Protein AF-A0A7J7LYY9-F1 (afdb_monomer)

Radius of gyration: 24.2 Å; Cα contacts (8 Å, |Δi|>4): 251; chains: 1; bounding box: 79×44×76 Å

pLDDT: mean 78.44, std 18.93, range [25.81, 96.69]

Nearest PDB structures (foldseek):
  7cb9-assembly1_A  TM=9.090E-01  e=2.084E-10  Salvia miltiorrhiza
  7x2q-assembly2_B  TM=9.097E-01  e=6.072E-10  Salvia miltiorrhiza
  6b82-assembly1_B  TM=8.347E-01  e=1.069E-08  Danio rerio
  8fda-assembly3_C  TM=7.783E-01  e=3.972E-08  Homo sapiens
  1n6b-assembly1_A  TM=8.072E-01  e=1.083E-06  Oryctolagus cuniculus

InterPro domains:
  IPR001128 Cytochrome P450 [PF00067] (5-253)
  IPR002401 Cytochrome P450, E-class, group I [PR00463] (16-35)
  IPR002401 Cytochrome P450, E-class, group I [PR00463] (40-61)
  IPR002401 Cytochrome P450, E-class, group I [PR00463] (238-255)
  IPR036396 Cytochrome P450 superfamily [G3DSA:1.10.630.10] (1-270)
  IPR036396 Cytochrome P450 superfamily [SSF48264] (4-255)

Organism: NCBI:txid39325

Foldseek 3Di:
DVQADPDNVVSVVVVCVVPHQWDWDQDPPDTDIHGNDPVVVCCCVPVVVVVVQADQDFPLCCLQQVRQLALRHNGPDPSNVVRVVLCCPPPVDPVLVVLLVVVLVVLVVVLVVVVVVCVVVVHDDDVLVSLLLSLLSSLCCQAQVDPDPPVSVVVSVLLVLSVVLSPDDAPCSNPVVCNVVCVVVCSVVSSVVSSVVLVVVLVVSLVVRVVVPDDDPSRDHNLNSQVVPVVSVQDSSSSSSHSSCSNNVRRVVSSVVVVVVVVVVVVDPPVVVVVVCVVPVPDDDPPDPDDDDDDDDDDD

Secondary structure (DSSP, 8-state):
-TT--S-HHHHHHHHHHHH-SEEEEEETTEEEEEE--HHHHHIIIIISTTTS-PPP--HHHHHHTTTT-STTTS-SSHHHHHHHHHIIIIISSHHHHHHTHHHHHHHHHHHHHHHHHHHHHT----HHHHHHHHHHHHHHHHHH----TTHHHHHHHHHHHHHHHHHS--HHHH-GGGTHHHHHSSHHHHHHHHHHHHHHHHHHHHHHHHTT----GGG--HHHHHHT-GGGT--HHHHHHHHHHHHHHHHHHHHHHHHHHHHHHHHS-THHHHHHHHHHSS------------------

Solvent-accessible surface area (backbone atoms only — not comparable to full-atom values): 17526 Å² total; per-residue (Å²): 109,94,75,53,57,97,51,52,68,59,35,52,50,56,48,28,75,73,74,34,48,66,40,84,44,67,51,82,84,37,82,42,79,46,75,69,41,72,69,60,50,46,43,45,66,68,76,38,34,86,81,63,56,73,51,80,79,44,71,52,47,37,61,69,18,60,69,34,48,22,78,83,51,26,58,80,44,73,65,39,54,51,52,45,48,47,47,45,65,65,55,69,21,71,70,44,52,57,63,46,44,63,56,54,52,54,53,46,50,55,51,52,49,52,53,52,52,29,61,75,68,72,47,90,78,65,63,57,60,52,47,35,52,49,34,40,50,47,45,41,38,54,39,66,64,46,89,53,95,71,56,51,62,58,49,53,50,50,42,52,50,47,55,50,53,61,69,47,92,53,45,39,65,45,37,67,93,43,33,67,51,30,57,75,75,39,51,55,56,52,54,52,52,55,40,52,55,50,50,53,49,49,53,51,54,52,56,60,48,68,77,62,78,81,74,59,82,85,72,59,29,50,54,55,55,59,70,68,40,66,93,71,70,71,47,75,58,36,52,52,10,44,51,47,50,50,48,45,60,53,23,56,52,55,31,50,50,50,50,53,48,52,54,50,50,75,73,46,67,81,66,60,67,55,52,54,56,62,70,69,69,78,83,77,88,81,81,82,79,81,82,83,87,78,86,82,88,81,90,136

Structure (mmCIF, N/CA/C/O backbone):
data_AF-A0A7J7LYY9-F1
#
_entry.id   AF-A0A7J7LYY9-F1
#
loop_
_atom_site.group_PDB
_atom_site.id
_atom_site.type_symbol
_atom_site.label_atom_id
_atom_site.label_alt_id
_atom_site.label_comp_id
_atom_site.label_asym_id
_atom_site.label_entity_id
_atom_site.label_seq_id
_atom_site.pdbx_PDB_ins_code
_atom_site.Cartn_x
_atom_site.Cartn_y
_atom_site.Cartn_z
_atom_site.occupancy
_atom_site.B_iso_or_equiv
_atom_site.auth_seq_id
_atom_site.auth_comp_id
_atom_site.auth_asym_id
_atom_site.auth_atom_id
_atom_site.pdbx_PDB_model_num
ATOM 1 N N . MET A 1 1 ? 12.651 8.065 -22.313 1.00 59.94 1 MET A N 1
ATOM 2 C CA . MET A 1 1 ? 11.536 8.539 -21.465 1.00 59.94 1 MET A CA 1
ATOM 3 C C . MET A 1 1 ? 10.752 9.725 -22.030 1.00 59.94 1 MET A C 1
ATOM 5 O O . MET A 1 1 ? 9.703 10.003 -21.483 1.00 59.94 1 MET A O 1
ATOM 9 N N . HIS A 1 2 ? 11.147 10.368 -23.139 1.00 68.56 2 HIS A N 1
ATOM 10 C CA . HIS A 1 2 ? 10.383 11.496 -23.715 1.00 68.56 2 HIS A CA 1
ATOM 11 C C . HIS A 1 2 ? 8.976 11.132 -24.246 1.00 68.56 2 HIS A C 1
ATOM 13 O O . HIS A 1 2 ? 8.240 12.015 -24.660 1.00 68.56 2 HIS A O 1
ATOM 19 N N . GLN A 1 3 ? 8.624 9.842 -24.283 1.00 70.38 3 GLN A N 1
ATOM 20 C CA . GLN A 1 3 ? 7.324 9.337 -24.745 1.00 70.38 3 GLN A CA 1
ATOM 21 C C . GLN A 1 3 ? 6.331 9.087 -23.600 1.00 70.38 3 GLN A C 1
ATOM 23 O O . GLN A 1 3 ? 5.201 8.694 -23.868 1.00 70.38 3 GLN A O 1
ATOM 28 N N . LEU A 1 4 ? 6.750 9.262 -22.342 1.00 78.75 4 LEU A N 1
ATOM 29 C CA . LEU A 1 4 ? 5.859 9.163 -21.189 1.00 78.75 4 LEU A CA 1
ATOM 30 C C . LEU A 1 4 ? 5.387 10.569 -20.831 1.00 78.75 4 LEU A C 1
ATOM 32 O O . LEU A 1 4 ? 6.208 11.433 -20.523 1.00 78.75 4 LEU A O 1
ATOM 36 N N . GLY A 1 5 ? 4.080 10.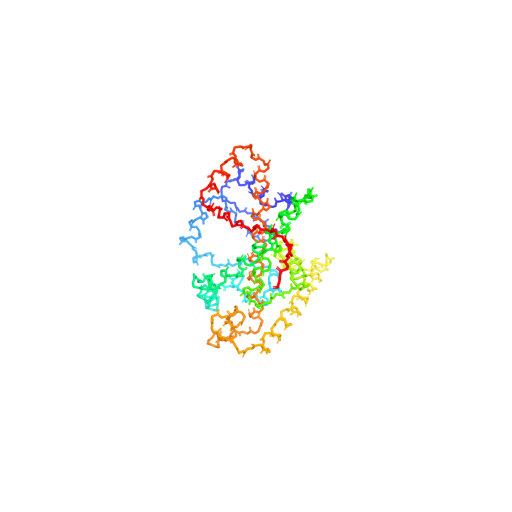790 -20.928 1.00 77.56 5 GLY A N 1
ATOM 37 C CA . GLY A 1 5 ? 3.427 11.994 -20.429 1.00 77.56 5 GLY A CA 1
ATOM 38 C C . GLY A 1 5 ? 3.214 11.946 -18.916 1.00 77.56 5 GLY A C 1
ATOM 39 O O . GLY A 1 5 ? 3.697 11.045 -18.232 1.00 77.56 5 GLY A O 1
ATOM 40 N N . GLU A 1 6 ? 2.440 12.907 -18.415 1.00 79.06 6 GLU A N 1
ATOM 41 C CA . GLU A 1 6 ? 2.071 13.036 -16.996 1.00 79.06 6 GLU A CA 1
ATOM 42 C C . GLU A 1 6 ? 1.471 11.742 -16.423 1.00 79.06 6 GLU A C 1
ATOM 44 O O . GLU A 1 6 ? 1.843 11.298 -15.339 1.00 79.06 6 GLU A O 1
ATOM 49 N N . PHE A 1 7 ? 0.622 11.072 -17.207 1.00 81.69 7 PHE A N 1
ATOM 50 C CA . PHE A 1 7 ? 0.046 9.776 -16.866 1.00 81.69 7 PHE A CA 1
ATOM 51 C C . PHE A 1 7 ? 0.701 8.662 -17.686 1.00 81.69 7 PHE A C 1
ATOM 53 O O . PHE A 1 7 ? 0.403 8.451 -18.870 1.00 81.69 7 PHE A O 1
ATOM 60 N N . SER A 1 8 ? 1.598 7.919 -17.037 1.00 83.31 8 SER A N 1
ATOM 61 C CA . SER A 1 8 ? 2.354 6.827 -17.663 1.00 83.31 8 SER A CA 1
ATOM 62 C C . SER A 1 8 ? 1.441 5.737 -18.232 1.00 83.31 8 SER A C 1
ATOM 64 O O . SER A 1 8 ? 1.664 5.276 -19.350 1.00 83.31 8 SER A O 1
ATOM 66 N N . HIS A 1 9 ? 0.366 5.382 -17.521 1.00 86.31 9 HIS A N 1
ATOM 67 C CA . HIS A 1 9 ? -0.598 4.368 -17.954 1.00 86.31 9 HIS A CA 1
ATOM 68 C C . HIS A 1 9 ? -1.300 4.733 -19.275 1.00 86.31 9 HIS A C 1
ATOM 70 O O . HIS A 1 9 ? -1.438 3.869 -20.140 1.00 86.31 9 HIS A O 1
ATOM 76 N N . ASN A 1 10 ? -1.658 6.006 -19.484 1.00 89.50 10 ASN A N 1
ATOM 77 C CA . ASN A 1 10 ? -2.247 6.479 -20.744 1.00 89.50 10 ASN A CA 1
ATOM 78 C C . ASN A 1 10 ? -1.233 6.424 -21.889 1.00 89.50 10 ASN A C 1
ATOM 80 O O . ASN A 1 10 ? -1.535 5.934 -22.974 1.00 89.50 10 ASN A O 1
ATOM 84 N N . SER A 1 11 ? 0.005 6.837 -21.612 1.00 90.75 11 SER A N 1
ATOM 85 C CA . SER A 1 11 ? 1.092 6.773 -22.595 1.00 90.75 11 SER A CA 1
ATOM 86 C C . SER A 1 11 ? 1.350 5.329 -23.043 1.00 90.75 11 SER A C 1
ATOM 88 O O . SER A 1 11 ? 1.498 5.051 -24.232 1.00 90.75 11 SER A O 1
ATOM 90 N N . PHE A 1 12 ? 1.356 4.379 -22.103 1.00 91.12 12 PHE A N 1
ATOM 91 C CA . PHE A 1 12 ? 1.509 2.957 -22.408 1.00 91.12 12 PHE A CA 1
ATOM 92 C C . PHE A 1 12 ? 0.320 2.373 -23.174 1.00 91.12 12 PHE A C 1
ATOM 94 O O . PHE A 1 12 ? 0.527 1.542 -24.059 1.00 91.12 12 PHE A O 1
ATOM 101 N N . LEU A 1 13 ? -0.903 2.825 -22.886 1.00 91.31 13 LEU A N 1
ATOM 102 C CA . LEU A 1 13 ? -2.095 2.435 -23.637 1.00 91.31 13 LEU A CA 1
ATOM 103 C C . LEU A 1 13 ? -2.039 2.919 -25.092 1.00 91.31 13 LEU A C 1
ATOM 105 O O . LEU A 1 13 ? -2.354 2.166 -26.011 1.00 91.31 13 LEU A O 1
ATOM 109 N N . ASP A 1 14 ? -1.607 4.154 -25.331 1.00 91.88 14 ASP A N 1
ATOM 110 C CA . ASP A 1 14 ? -1.486 4.680 -26.693 1.00 91.88 14 ASP A CA 1
ATOM 111 C C . ASP A 1 14 ? -0.370 3.982 -27.477 1.00 91.88 14 ASP A C 1
ATOM 113 O O . ASP A 1 14 ? -0.532 3.658 -28.659 1.00 91.88 14 ASP A O 1
ATOM 117 N N . LEU A 1 15 ? 0.738 3.653 -26.808 1.00 91.56 15 LEU A N 1
ATOM 118 C CA . LEU A 1 15 ? 1.778 2.811 -27.390 1.00 91.56 15 LEU A CA 1
ATOM 119 C C . LEU A 1 15 ? 1.238 1.416 -27.733 1.00 91.56 15 LEU A C 1
ATOM 121 O O . LEU A 1 15 ? 1.540 0.910 -28.814 1.00 91.56 15 LEU A O 1
ATOM 125 N N . SER A 1 16 ? 0.430 0.792 -26.869 1.00 93.12 16 SER A N 1
ATOM 126 C CA . SER A 1 16 ? -0.083 -0.564 -27.118 1.00 93.12 16 SER A CA 1
ATOM 127 C C . SER A 1 16 ? -1.129 -0.603 -28.225 1.00 93.12 16 SER A C 1
ATOM 129 O O . SER A 1 16 ? -1.137 -1.527 -29.040 1.00 93.12 16 SER A O 1
ATOM 131 N N . ARG A 1 17 ? -1.933 0.456 -28.360 1.00 92.88 17 ARG A N 1
ATOM 132 C CA . ARG A 1 17 ? -2.814 0.652 -29.521 1.00 92.88 17 ARG A CA 1
ATOM 133 C C . ARG A 1 17 ? -2.038 0.735 -30.835 1.00 92.88 17 ARG A C 1
ATOM 135 O O . ARG A 1 17 ? -2.527 0.252 -31.852 1.00 92.88 17 ARG A O 1
ATOM 142 N N . LYS A 1 18 ? -0.839 1.326 -30.823 1.00 93.50 18 LYS A N 1
ATOM 143 C CA . LYS A 1 18 ? -0.016 1.513 -32.026 1.00 93.50 18 LYS A CA 1
ATOM 144 C C . LYS A 1 18 ? 0.836 0.294 -32.384 1.00 93.50 18 LYS A C 1
ATOM 146 O O . LYS A 1 18 ? 0.957 -0.034 -33.560 1.00 93.50 18 LYS A O 1
ATOM 151 N N . TYR A 1 19 ? 1.462 -0.336 -31.394 1.00 93.25 19 TYR A N 1
ATOM 152 C CA . TYR A 1 19 ? 2.507 -1.345 -31.610 1.00 93.25 19 TYR A CA 1
ATOM 153 C C . TYR A 1 19 ? 2.085 -2.768 -31.215 1.00 93.25 19 TYR A C 1
ATOM 155 O O . TYR A 1 19 ? 2.792 -3.718 -31.540 1.00 93.25 19 TYR A O 1
ATOM 163 N N . GLY A 1 20 ? 0.931 -2.932 -30.562 1.00 93.75 20 GLY A N 1
ATOM 164 C CA . GLY A 1 20 ? 0.366 -4.229 -30.202 1.00 93.75 20 GLY A CA 1
ATOM 165 C C . GLY A 1 20 ? 0.178 -4.433 -28.698 1.00 93.75 20 GLY A C 1
ATOM 166 O O . GLY A 1 20 ? 0.605 -3.646 -27.858 1.00 93.75 20 GLY A O 1
ATOM 167 N N . LYS A 1 21 ? -0.486 -5.539 -28.353 1.00 93.62 21 LYS A N 1
ATOM 168 C CA . LYS A 1 21 ? -0.917 -5.857 -26.981 1.00 93.62 21 LYS A CA 1
ATOM 169 C C . LYS A 1 21 ? 0.217 -6.292 -26.038 1.00 93.62 21 LYS A C 1
ATOM 171 O O . LYS A 1 21 ? 0.005 -6.304 -24.828 1.00 93.62 21 LYS A O 1
ATOM 176 N N . ILE A 1 22 ? 1.375 -6.666 -26.582 1.00 95.38 22 ILE A N 1
ATOM 177 C CA . ILE A 1 22 ? 2.604 -6.982 -25.842 1.00 95.38 22 ILE A CA 1
ATOM 178 C C . ILE A 1 22 ? 3.684 -6.043 -26.363 1.00 95.38 22 ILE A C 1
ATOM 180 O O . ILE A 1 22 ? 3.999 -6.078 -27.552 1.00 95.38 22 ILE A O 1
ATOM 184 N N . LEU A 1 23 ? 4.253 -5.223 -25.484 1.00 94.12 23 LEU A N 1
ATOM 185 C CA . LEU A 1 23 ? 5.286 -4.257 -25.847 1.00 94.12 23 LEU A CA 1
ATOM 186 C C . LEU A 1 23 ? 6.531 -4.438 -25.004 1.00 94.12 23 LEU A C 1
ATOM 188 O O . LEU A 1 23 ? 6.442 -4.487 -23.783 1.00 94.12 23 LEU A O 1
ATOM 192 N N . LEU A 1 24 ? 7.694 -4.435 -25.648 1.00 93.19 24 LEU A N 1
ATOM 193 C CA . LEU A 1 24 ? 8.971 -4.290 -24.962 1.00 93.19 24 LEU A CA 1
ATOM 194 C C . LEU A 1 24 ? 9.398 -2.819 -24.997 1.00 93.19 24 LEU A C 1
ATOM 196 O O . LEU A 1 24 ? 9.664 -2.265 -26.063 1.00 93.19 24 LEU A O 1
ATOM 200 N N . VAL A 1 25 ? 9.489 -2.193 -23.828 1.00 89.31 25 VAL A N 1
ATOM 201 C CA . VAL A 1 25 ? 9.914 -0.802 -23.648 1.00 89.31 25 VAL A CA 1
ATOM 202 C C . VAL A 1 25 ? 11.196 -0.773 -22.827 1.00 89.31 25 VAL A C 1
ATOM 204 O O . VAL A 1 25 ? 11.304 -1.439 -21.807 1.00 89.31 25 VAL A O 1
ATOM 207 N N . HIS A 1 26 ? 12.175 0.023 -23.248 1.00 86.94 26 HIS A N 1
ATOM 208 C CA . HIS A 1 26 ? 13.402 0.221 -22.479 1.00 86.94 26 HIS A CA 1
ATOM 209 C C . HIS A 1 26 ? 13.307 1.524 -21.683 1.00 86.94 26 HIS A C 1
ATOM 211 O O . HIS A 1 26 ? 13.328 2.624 -22.247 1.00 86.94 26 HIS A O 1
ATOM 217 N N . LEU A 1 27 ? 13.195 1.401 -20.361 1.00 80.81 27 LEU A N 1
ATOM 218 C CA . LEU A 1 27 ? 13.229 2.527 -19.435 1.00 80.81 27 LEU A CA 1
ATOM 219 C C . LEU A 1 27 ? 14.658 2.661 -18.900 1.00 80.81 27 LEU A C 1
ATOM 221 O O . LEU A 1 27 ? 15.113 1.892 -18.055 1.00 80.81 27 LEU A O 1
ATOM 225 N N . ALA A 1 28 ? 15.389 3.627 -19.461 1.00 80.75 28 ALA A N 1
ATOM 226 C CA . ALA A 1 28 ? 16.838 3.754 -19.312 1.00 80.75 28 ALA A CA 1
ATOM 227 C C . ALA A 1 28 ? 17.566 2.461 -19.729 1.00 80.75 28 ALA A C 1
ATOM 229 O O . ALA A 1 28 ? 17.583 2.138 -20.914 1.00 80.75 28 ALA A O 1
ATOM 230 N N . LYS A 1 29 ? 18.171 1.735 -18.782 1.00 79.44 29 LYS A N 1
ATOM 231 C CA . LYS A 1 29 ? 18.883 0.468 -19.032 1.00 79.44 29 LYS A CA 1
ATOM 232 C C . LYS A 1 29 ? 18.056 -0.770 -18.677 1.00 79.44 29 LYS A C 1
ATOM 234 O O . LYS A 1 29 ? 18.548 -1.882 -18.837 1.00 79.44 29 LYS A O 1
ATOM 239 N N . SER A 1 30 ? 16.830 -0.583 -18.196 1.00 81.00 30 SER A N 1
ATOM 240 C CA . SER A 1 30 ? 15.961 -1.665 -17.746 1.00 81.00 30 SER A CA 1
ATOM 241 C C . SER A 1 30 ? 14.913 -1.993 -18.822 1.00 81.00 30 SER A C 1
ATOM 243 O O . SER A 1 30 ? 14.209 -1.078 -19.267 1.00 81.00 30 SER A O 1
ATOM 245 N N . PRO A 1 31 ? 14.813 -3.249 -19.295 1.00 88.75 31 PRO A N 1
ATOM 246 C CA . PRO A 1 31 ? 13.756 -3.684 -20.203 1.00 88.75 31 PRO A CA 1
ATOM 247 C C . PRO A 1 31 ? 12.456 -3.978 -19.440 1.00 88.75 31 PRO A C 1
ATOM 249 O O . PRO A 1 31 ? 12.460 -4.672 -18.428 1.00 88.75 31 PRO A O 1
ATOM 252 N N . TRP A 1 32 ? 11.333 -3.484 -19.957 1.00 88.19 32 TRP A N 1
ATOM 253 C CA . TRP A 1 32 ? 9.995 -3.656 -19.394 1.00 88.19 32 TRP A CA 1
ATOM 254 C C . TRP A 1 32 ? 9.064 -4.251 -20.438 1.00 88.19 32 TRP A C 1
ATOM 256 O O . TRP A 1 32 ? 8.964 -3.732 -21.550 1.00 88.19 32 TRP A O 1
ATOM 266 N N . VAL A 1 33 ? 8.354 -5.315 -20.071 1.00 92.06 33 VAL A N 1
ATOM 267 C CA . VAL A 1 33 ? 7.296 -5.886 -20.906 1.00 92.06 33 VAL A CA 1
ATOM 268 C C . VAL A 1 33 ? 5.951 -5.374 -20.411 1.00 92.06 33 VAL A C 1
ATOM 270 O O . VAL A 1 33 ? 5.576 -5.590 -19.262 1.00 92.06 33 VAL A O 1
ATOM 273 N N . ILE A 1 34 ? 5.226 -4.690 -21.288 1.00 92.44 34 ILE A N 1
ATOM 274 C CA . ILE A 1 34 ? 3.909 -4.127 -21.014 1.00 92.44 34 ILE A CA 1
ATOM 275 C C . ILE A 1 34 ? 2.864 -5.016 -21.668 1.00 92.44 34 ILE A C 1
ATOM 277 O O . ILE A 1 34 ? 2.897 -5.245 -22.879 1.00 92.44 34 ILE A O 1
ATOM 281 N N . ILE A 1 35 ? 1.920 -5.485 -20.859 1.00 94.31 35 ILE A N 1
ATOM 282 C CA . ILE A 1 35 ? 0.806 -6.323 -21.293 1.00 94.31 35 ILE A CA 1
ATOM 283 C C . ILE A 1 35 ? -0.471 -5.487 -21.250 1.00 94.31 35 ILE A C 1
ATOM 285 O O . ILE A 1 35 ? -0.910 -5.054 -20.191 1.00 94.31 35 ILE A O 1
ATOM 289 N N . SER A 1 36 ? -1.075 -5.252 -22.413 1.00 94.75 36 SER A N 1
ATOM 290 C CA . SER A 1 3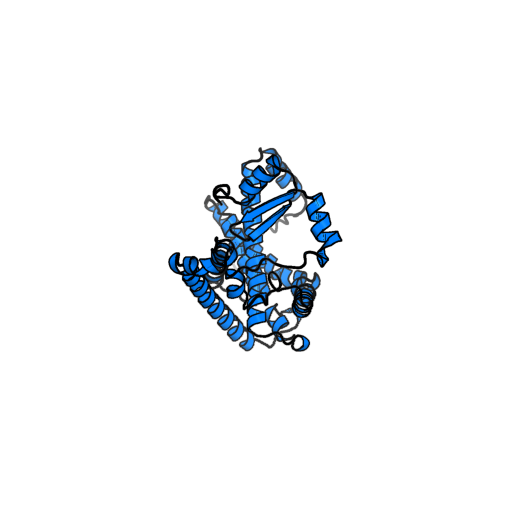6 ? -2.315 -4.480 -22.586 1.00 94.75 36 SER A CA 1
ATOM 291 C C . SER A 1 36 ? -3.448 -5.357 -23.131 1.00 94.75 36 SER A C 1
ATOM 293 O O . SER A 1 36 ? -4.163 -4.978 -24.057 1.00 94.75 36 SER A O 1
ATOM 295 N N . SER A 1 37 ? -3.586 -6.573 -22.595 1.00 94.19 37 SER A N 1
ATOM 296 C CA . SER A 1 37 ? -4.656 -7.510 -22.952 1.00 94.19 37 SER A CA 1
ATOM 297 C C . SER A 1 37 ? -5.131 -8.288 -21.728 1.00 94.19 37 SER A C 1
ATOM 299 O O . SER A 1 37 ? -4.291 -8.897 -21.061 1.00 94.19 37 SER A O 1
ATOM 301 N N . PRO A 1 38 ? -6.446 -8.338 -21.453 1.00 94.44 38 PRO A N 1
ATOM 302 C CA . PRO A 1 38 ? -6.976 -9.074 -20.309 1.00 94.44 38 PRO A CA 1
ATOM 303 C C . PRO A 1 38 ? -6.733 -10.585 -20.418 1.00 94.44 38 PRO A C 1
ATOM 305 O O . PRO A 1 38 ? -6.465 -11.227 -19.405 1.00 94.44 38 PRO A O 1
ATOM 308 N N . ASP A 1 39 ? -6.776 -11.152 -21.627 1.00 95.69 39 ASP A N 1
ATOM 309 C CA . ASP A 1 39 ? -6.571 -12.592 -21.838 1.00 95.69 39 ASP A CA 1
ATOM 310 C C . ASP A 1 39 ? -5.122 -12.999 -21.547 1.00 95.69 39 ASP A C 1
ATOM 312 O O . ASP A 1 39 ? -4.877 -13.957 -20.821 1.00 95.69 39 ASP A O 1
ATOM 316 N N . ILE A 1 40 ? -4.166 -12.199 -22.030 1.00 94.75 40 ILE A N 1
ATOM 317 C CA . ILE A 1 40 ? -2.728 -12.442 -21.839 1.00 94.75 40 ILE A CA 1
ATOM 318 C C . ILE A 1 40 ? -2.350 -12.201 -20.374 1.00 94.75 40 ILE A C 1
ATOM 320 O O . ILE A 1 40 ? -1.634 -12.996 -19.775 1.00 94.75 40 ILE A O 1
ATOM 324 N N . ALA A 1 41 ? -2.871 -11.131 -19.763 1.00 93.56 41 ALA A N 1
ATOM 325 C CA . ALA A 1 41 ? -2.664 -10.874 -18.342 1.00 93.56 41 ALA A CA 1
ATOM 326 C C . ALA A 1 41 ? -3.212 -12.023 -17.482 1.00 93.56 41 ALA A C 1
ATOM 328 O O . ALA A 1 41 ? -2.556 -12.448 -16.535 1.00 93.56 41 ALA A O 1
ATOM 329 N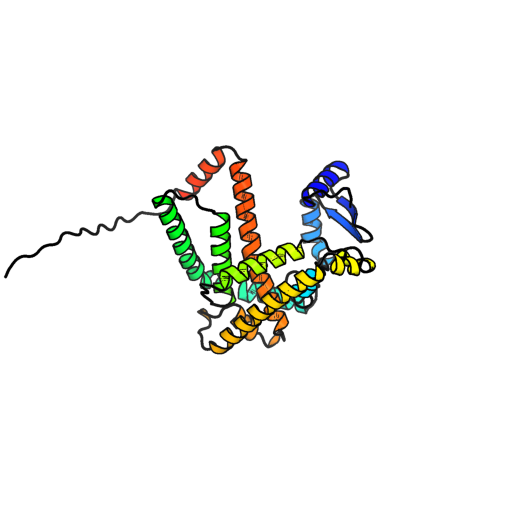 N . ARG A 1 42 ? -4.383 -12.573 -17.832 1.00 94.62 42 ARG A N 1
ATOM 330 C CA . ARG A 1 42 ? -4.953 -13.744 -17.154 1.00 94.62 42 ARG A CA 1
ATOM 331 C C . ARG A 1 42 ? -4.063 -14.975 -17.302 1.00 94.62 42 ARG A C 1
ATOM 333 O O . ARG A 1 42 ? -3.875 -15.677 -16.316 1.00 94.62 42 ARG A O 1
ATOM 340 N N . GLU A 1 43 ? -3.555 -15.244 -18.499 1.00 94.12 43 GLU A N 1
ATOM 341 C CA . GLU A 1 43 ? -2.658 -16.373 -18.760 1.00 94.12 43 GLU A CA 1
ATOM 342 C C . GLU A 1 43 ? -1.378 -16.271 -17.917 1.00 94.12 43 GLU A C 1
ATOM 344 O O . GLU A 1 43 ? -1.040 -17.207 -17.195 1.00 94.12 43 GLU A O 1
ATOM 349 N N . ILE A 1 44 ? -0.749 -15.093 -17.885 1.00 92.81 44 ILE A N 1
ATOM 350 C CA . ILE A 1 44 ? 0.436 -14.822 -17.057 1.00 92.81 44 ILE A CA 1
ATOM 351 C C . ILE A 1 44 ? 0.125 -14.982 -15.561 1.00 92.81 44 ILE A C 1
ATOM 353 O O . ILE A 1 44 ? 0.860 -15.653 -14.847 1.00 92.81 44 ILE A O 1
ATOM 357 N N . MET A 1 45 ? -0.970 -14.389 -15.075 1.00 90.38 45 MET A N 1
ATOM 358 C CA . MET A 1 45 ? -1.281 -14.339 -13.640 1.00 90.38 45 MET A CA 1
ATOM 359 C C . MET A 1 45 ? -1.922 -15.613 -13.075 1.00 90.38 45 MET A C 1
ATOM 361 O O . MET A 1 45 ? -2.004 -15.741 -11.856 1.00 90.38 45 MET A O 1
ATOM 365 N N . LYS A 1 46 ? -2.446 -16.514 -13.917 1.00 91.25 46 LYS A N 1
ATOM 366 C CA . LYS A 1 46 ? -3.111 -17.751 -13.463 1.00 91.25 46 LYS A CA 1
ATOM 367 C C . LYS A 1 46 ? -2.407 -19.023 -13.902 1.00 91.25 46 LYS A C 1
ATOM 369 O O . LYS A 1 46 ? -2.385 -19.975 -13.134 1.00 91.25 46 LYS A O 1
ATOM 374 N N . THR A 1 47 ? -1.920 -19.064 -15.137 1.00 93.38 47 THR A N 1
ATOM 375 C CA . THR A 1 47 ? -1.310 -20.270 -15.710 1.00 93.38 47 THR A CA 1
ATOM 376 C C . THR A 1 47 ? 0.196 -20.280 -15.465 1.00 93.38 47 THR A C 1
ATOM 378 O O . THR A 1 47 ? 0.748 -21.323 -15.134 1.00 93.38 47 THR A O 1
ATOM 381 N N . HIS A 1 48 ? 0.839 -19.114 -15.574 1.00 90.81 48 HIS A N 1
ATOM 382 C CA . HIS A 1 48 ? 2.291 -18.946 -15.438 1.00 90.81 48 HIS A CA 1
ATOM 383 C C . HIS A 1 48 ? 2.685 -18.133 -14.194 1.00 90.81 48 HIS A C 1
ATOM 385 O O . HIS A 1 48 ? 3.752 -17.525 -14.150 1.00 90.81 48 HIS A O 1
ATOM 391 N N . ASP A 1 49 ? 1.854 -18.118 -13.153 1.00 87.06 49 ASP A N 1
ATOM 392 C CA . ASP A 1 49 ? 2.087 -17.327 -11.936 1.00 87.06 49 ASP A CA 1
ATOM 393 C C . ASP A 1 49 ? 3.420 -17.670 -11.241 1.00 87.06 49 ASP A C 1
ATOM 395 O O . ASP A 1 49 ? 4.114 -16.792 -10.725 1.00 87.06 49 ASP A O 1
ATOM 399 N N . ASN A 1 50 ? 3.816 -18.943 -11.298 1.00 87.31 50 ASN A N 1
ATOM 400 C CA . ASN A 1 50 ? 5.089 -19.441 -10.783 1.00 87.31 50 ASN A CA 1
ATOM 401 C C . ASN A 1 50 ? 6.311 -18.996 -11.604 1.00 87.31 50 ASN A C 1
ATOM 403 O O . ASN A 1 50 ? 7.418 -19.002 -11.067 1.00 87.31 50 ASN A O 1
ATOM 407 N N . GLU A 1 51 ? 6.132 -18.611 -12.872 1.00 89.12 51 GLU A N 1
ATOM 408 C CA . GLU A 1 51 ? 7.201 -18.085 -13.738 1.00 89.12 51 GLU A CA 1
ATOM 409 C C . GLU A 1 51 ? 7.411 -16.578 -13.538 1.00 89.12 51 GLU A C 1
ATOM 411 O O . GLU A 1 51 ? 8.522 -16.074 -13.711 1.00 89.12 51 GLU A O 1
ATOM 416 N N . PHE A 1 52 ? 6.373 -15.866 -13.081 1.00 85.88 52 PHE A N 1
ATOM 417 C CA . PHE A 1 52 ? 6.410 -14.431 -12.783 1.00 85.88 52 PHE A CA 1
ATOM 418 C C . PHE A 1 52 ? 6.167 -14.116 -11.292 1.00 85.88 52 PHE A C 1
ATOM 420 O O . PHE A 1 52 ? 5.332 -13.268 -10.965 1.00 85.88 52 PHE A O 1
ATOM 427 N N . PRO A 1 53 ? 6.899 -14.744 -10.346 1.00 81.56 53 PRO A N 1
ATOM 428 C CA . PRO A 1 53 ? 6.646 -14.558 -8.921 1.00 81.56 53 PRO A CA 1
ATOM 429 C C . PRO A 1 53 ? 7.242 -13.254 -8.376 1.00 81.56 53 PRO A C 1
ATOM 431 O O . PRO A 1 53 ? 6.890 -12.828 -7.275 1.00 81.56 53 PRO A O 1
ATOM 434 N N . ASN A 1 54 ? 8.174 -12.649 -9.115 1.00 83.38 54 ASN A N 1
ATOM 435 C CA . ASN A 1 54 ? 8.985 -11.534 -8.646 1.00 83.38 54 ASN A CA 1
ATOM 436 C C . ASN A 1 54 ? 8.169 -10.243 -8.535 1.00 83.38 54 ASN A C 1
ATOM 438 O O . ASN A 1 54 ? 7.270 -9.974 -9.332 1.00 83.38 54 ASN A O 1
ATOM 442 N N . ARG A 1 55 ? 8.507 -9.432 -7.533 1.00 83.56 55 ARG A N 1
ATOM 443 C CA . ARG A 1 55 ? 7.943 -8.097 -7.321 1.00 83.56 55 ARG A CA 1
ATOM 444 C C . ARG A 1 55 ? 8.905 -7.024 -7.834 1.00 83.56 55 ARG A C 1
ATOM 446 O O . ARG A 1 55 ? 10.113 -7.270 -7.869 1.00 83.56 55 ARG A O 1
ATOM 453 N N . PRO A 1 56 ? 8.401 -5.844 -8.234 1.00 79.75 56 PRO A N 1
ATOM 454 C CA . PRO A 1 56 ? 9.259 -4.707 -8.535 1.00 79.75 56 PRO A CA 1
ATOM 455 C C . PRO A 1 56 ? 10.137 -4.354 -7.329 1.00 79.75 56 PRO A C 1
ATOM 457 O O . PRO A 1 56 ? 9.638 -4.197 -6.217 1.00 79.75 56 PRO A O 1
ATOM 460 N N . VAL A 1 57 ? 11.442 -4.213 -7.558 1.00 84.94 57 VAL A N 1
ATOM 461 C CA . VAL A 1 57 ? 12.404 -3.797 -6.531 1.00 84.94 57 VAL A CA 1
ATOM 462 C C . VAL A 1 57 ? 12.438 -2.271 -6.514 1.00 84.94 57 VAL A C 1
ATOM 464 O O . VAL A 1 57 ? 13.130 -1.659 -7.325 1.00 84.94 57 VAL A O 1
ATOM 467 N N . LEU A 1 58 ? 11.643 -1.665 -5.632 1.00 89.50 58 LEU A N 1
ATOM 468 C CA . LEU A 1 58 ? 11.544 -0.211 -5.491 1.00 89.50 58 LEU A CA 1
ATOM 469 C C . LEU A 1 58 ? 12.354 0.269 -4.287 1.00 89.50 58 LEU A C 1
ATOM 471 O O . LEU A 1 58 ? 12.166 -0.213 -3.168 1.00 89.50 58 LEU A O 1
ATOM 475 N N . THR A 1 59 ? 13.206 1.276 -4.487 1.00 92.12 59 THR A N 1
ATOM 476 C CA . THR A 1 59 ? 14.045 1.836 -3.414 1.00 92.12 59 THR A CA 1
ATOM 477 C C . THR A 1 59 ? 13.200 2.386 -2.263 1.00 92.12 59 THR A C 1
ATOM 479 O O . THR A 1 59 ? 13.573 2.225 -1.103 1.00 92.12 59 THR A O 1
ATOM 482 N N . ALA A 1 60 ? 12.053 3.004 -2.560 1.00 93.44 60 ALA A N 1
ATOM 483 C CA . ALA A 1 60 ? 11.130 3.487 -1.535 1.00 93.44 60 ALA A CA 1
ATOM 484 C C . ALA A 1 60 ? 10.485 2.332 -0.742 1.00 93.44 60 ALA A C 1
ATOM 486 O O . ALA A 1 60 ? 10.426 2.421 0.484 1.00 93.44 60 ALA A O 1
ATOM 487 N N . ALA A 1 61 ? 10.101 1.223 -1.399 1.00 93.44 61 ALA A N 1
ATOM 488 C CA . ALA A 1 61 ? 9.528 0.058 -0.710 1.00 93.44 61 ALA A CA 1
ATOM 489 C C . ALA A 1 61 ? 10.528 -0.542 0.272 1.00 93.44 61 ALA A C 1
ATOM 491 O O . ALA A 1 61 ? 10.165 -0.861 1.398 1.00 93.44 61 ALA A O 1
ATOM 492 N N . ASN A 1 62 ? 11.799 -0.631 -0.126 1.00 94.19 62 ASN A N 1
ATOM 493 C CA . ASN A 1 62 ? 12.855 -1.124 0.752 1.00 94.19 62 ASN A CA 1
ATOM 494 C C . ASN A 1 62 ? 12.891 -0.381 2.093 1.00 94.19 62 ASN A C 1
ATOM 496 O O . ASN A 1 62 ? 13.163 -0.978 3.129 1.00 94.19 62 ASN A O 1
ATOM 500 N N . VAL A 1 63 ? 12.656 0.933 2.058 1.00 95.75 63 VAL A N 1
ATOM 501 C CA . VAL A 1 63 ? 12.690 1.783 3.248 1.00 95.75 63 VAL A CA 1
ATOM 502 C C . VAL A 1 63 ? 11.384 1.664 4.028 1.00 95.75 63 VAL A C 1
ATOM 504 O O . VAL A 1 63 ? 11.423 1.350 5.211 1.00 95.75 63 VAL A O 1
ATOM 507 N N . PHE A 1 64 ? 10.234 1.880 3.385 1.00 95.50 64 PHE A N 1
ATOM 508 C CA . PHE A 1 64 ? 8.938 1.902 4.075 1.00 95.50 64 PHE A CA 1
ATOM 509 C C . PHE A 1 64 ? 8.479 0.535 4.591 1.00 95.50 64 PHE A C 1
ATOM 511 O O . PHE A 1 64 ? 7.729 0.478 5.560 1.00 95.50 64 PHE A O 1
ATOM 518 N N . PHE A 1 65 ? 8.952 -0.552 3.984 1.00 95.06 65 PHE A N 1
ATOM 519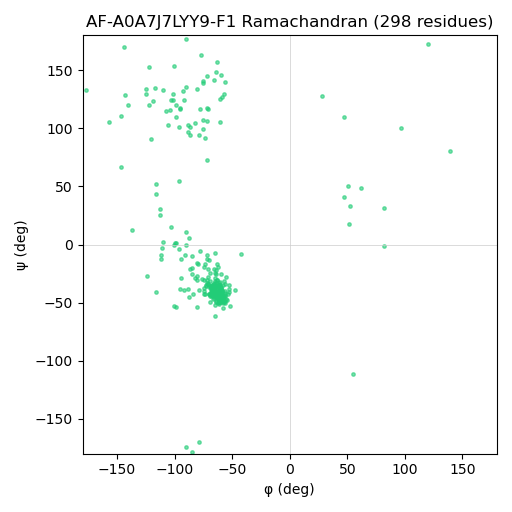 C CA . PHE A 1 65 ? 8.602 -1.924 4.353 1.00 95.06 65 PHE A CA 1
ATOM 520 C C . PHE A 1 65 ? 9.782 -2.698 4.949 1.00 95.06 65 PHE A C 1
ATOM 522 O O . PHE A 1 65 ? 9.885 -3.918 4.796 1.00 95.06 65 PHE A O 1
ATOM 529 N N . TYR A 1 66 ? 10.691 -1.983 5.620 1.00 94.81 66 TYR A N 1
ATOM 530 C CA . TYR A 1 66 ? 11.728 -2.568 6.473 1.00 94.81 66 TYR A CA 1
ATOM 531 C C . TYR A 1 66 ? 12.523 -3.693 5.790 1.00 94.81 66 TYR A C 1
ATOM 533 O O . TYR A 1 66 ? 12.654 -4.797 6.315 1.00 94.81 66 TYR A O 1
ATOM 541 N N . GLY A 1 67 ? 13.025 -3.435 4.581 1.00 93.69 67 GLY A N 1
ATOM 542 C CA . GLY A 1 67 ? 13.793 -4.422 3.822 1.00 93.69 67 GLY A CA 1
ATOM 543 C C . GLY A 1 67 ? 12.952 -5.449 3.061 1.00 93.69 67 GLY A C 1
ATOM 544 O O . GLY A 1 67 ? 13.409 -6.576 2.885 1.00 93.69 67 GLY A O 1
ATOM 545 N N . TYR A 1 68 ? 11.752 -5.073 2.603 1.00 93.25 68 TYR A N 1
ATOM 546 C CA . TYR A 1 68 ? 10.809 -5.958 1.900 1.00 93.25 68 TYR A CA 1
ATOM 547 C C . TYR A 1 68 ? 10.348 -7.130 2.766 1.00 93.25 68 TYR A C 1
ATOM 549 O O . TYR A 1 68 ? 10.399 -8.292 2.357 1.00 93.25 68 TYR A O 1
ATOM 557 N N . THR A 1 69 ? 9.941 -6.825 3.994 1.00 93.00 69 THR A N 1
ATOM 558 C CA . THR A 1 69 ? 9.415 -7.830 4.925 1.00 93.00 69 THR A CA 1
ATOM 559 C C . THR A 1 69 ? 7.891 -7.786 5.051 1.00 93.00 69 THR A C 1
ATOM 561 O O . THR A 1 69 ? 7.303 -8.380 5.947 1.00 93.00 69 THR A O 1
ATOM 564 N N . ASP A 1 70 ? 7.246 -7.098 4.118 1.00 92.50 70 ASP A N 1
ATOM 565 C CA . ASP A 1 70 ? 5.802 -6.972 3.967 1.00 92.50 70 ASP A CA 1
ATOM 566 C C . ASP A 1 70 ? 5.219 -8.074 3.052 1.00 92.50 70 ASP A C 1
ATOM 568 O O . ASP A 1 70 ? 5.938 -8.901 2.494 1.00 92.50 70 ASP A O 1
ATOM 572 N N . VAL A 1 71 ? 3.900 -8.131 2.871 1.00 91.31 71 VAL A N 1
ATOM 573 C CA . VAL A 1 71 ? 3.242 -9.128 2.004 1.00 91.31 71 VAL A CA 1
ATOM 574 C C . VAL A 1 71 ? 3.205 -8.710 0.527 1.00 91.31 71 VAL A C 1
ATOM 576 O O . VAL A 1 71 ? 3.028 -9.567 -0.353 1.00 91.31 71 VAL A O 1
ATOM 579 N N . SER A 1 72 ? 3.364 -7.417 0.241 1.00 89.75 72 SER A N 1
ATOM 580 C CA . SER A 1 72 ? 3.183 -6.815 -1.083 1.00 89.75 72 SER A CA 1
ATOM 581 C C . SER A 1 72 ? 4.456 -6.867 -1.938 1.00 89.75 72 SER A C 1
ATOM 583 O O . SER A 1 72 ? 4.388 -7.264 -3.109 1.00 89.75 72 SER A O 1
ATOM 585 N N . PHE A 1 73 ? 5.609 -6.521 -1.361 1.00 91.19 73 PHE A N 1
ATOM 586 C CA . PHE A 1 73 ? 6.909 -6.373 -2.021 1.00 91.19 73 PHE A CA 1
ATOM 587 C C . PHE A 1 73 ? 7.940 -7.433 -1.627 1.00 91.19 73 PHE A C 1
ATOM 589 O O . PHE A 1 73 ? 8.946 -7.556 -2.333 1.00 91.19 73 PHE A O 1
ATOM 596 N N . ALA A 1 74 ? 7.706 -8.228 -0.576 1.00 91.62 74 ALA A N 1
ATOM 597 C CA . ALA A 1 74 ? 8.628 -9.307 -0.232 1.00 91.62 74 ALA A CA 1
ATOM 598 C C . ALA A 1 74 ? 8.835 -10.281 -1.406 1.00 91.62 74 ALA A C 1
ATOM 600 O O . ALA A 1 74 ? 7.885 -10.647 -2.114 1.00 91.62 74 ALA A O 1
ATOM 601 N N . PRO A 1 75 ? 10.078 -10.745 -1.619 1.00 89.50 75 PRO A N 1
ATOM 602 C CA . PRO A 1 75 ? 10.361 -11.744 -2.634 1.00 89.50 75 PRO A CA 1
ATOM 603 C C . PRO A 1 75 ? 9.657 -13.061 -2.295 1.00 89.50 75 PRO A C 1
ATOM 605 O O . PRO A 1 75 ? 9.519 -13.434 -1.124 1.00 89.50 75 PRO A O 1
ATOM 608 N N . ASN A 1 76 ? 9.259 -13.806 -3.331 1.00 86.31 76 ASN A N 1
ATOM 609 C CA . ASN A 1 76 ? 8.655 -15.123 -3.152 1.00 86.31 76 ASN A CA 1
ATOM 610 C C . ASN A 1 76 ? 9.642 -16.054 -2.434 1.00 86.31 76 ASN A C 1
ATOM 612 O O . ASN A 1 76 ? 10.628 -16.519 -3.003 1.00 86.31 76 ASN A O 1
ATOM 616 N N . SER A 1 77 ? 9.357 -16.299 -1.164 1.00 88.75 77 SER A N 1
ATOM 617 C CA . SER A 1 77 ? 10.186 -17.027 -0.213 1.00 88.75 77 SER A CA 1
ATOM 618 C C . SER A 1 77 ? 9.283 -17.840 0.709 1.00 88.75 77 SER A C 1
ATOM 620 O O . SER A 1 77 ? 8.059 -17.680 0.703 1.00 88.75 77 SER A O 1
ATOM 622 N N . GLU A 1 78 ? 9.869 -18.728 1.510 1.00 89.38 78 GLU A N 1
ATOM 623 C CA . GLU A 1 78 ? 9.112 -19.441 2.541 1.00 89.38 78 GLU A CA 1
ATOM 624 C C . GLU A 1 78 ? 8.472 -18.458 3.532 1.00 89.38 78 GLU A C 1
ATOM 626 O O . GLU A 1 78 ? 7.274 -18.549 3.794 1.00 89.38 78 GLU A O 1
ATOM 631 N N . TYR A 1 79 ? 9.239 -17.452 3.964 1.00 89.19 79 TYR A N 1
ATOM 632 C CA . TYR A 1 79 ? 8.766 -16.349 4.797 1.00 89.19 79 TYR A CA 1
ATOM 633 C C . TYR A 1 79 ? 7.524 -15.665 4.208 1.00 89.19 79 TYR A C 1
ATOM 635 O O . TYR A 1 79 ? 6.487 -15.587 4.864 1.00 89.19 79 TYR A O 1
ATOM 643 N N . TRP A 1 80 ? 7.579 -15.244 2.938 1.00 90.56 80 TRP A N 1
ATOM 644 C CA . TRP A 1 80 ? 6.438 -14.585 2.294 1.00 90.56 80 TRP A CA 1
ATOM 645 C C . TRP A 1 80 ? 5.189 -15.477 2.267 1.00 90.56 80 TRP A C 1
ATOM 647 O O . TRP A 1 80 ? 4.079 -15.005 2.510 1.00 90.56 80 TRP A O 1
ATOM 657 N N . ARG A 1 81 ? 5.344 -16.786 2.019 1.00 90.50 81 ARG A N 1
ATOM 658 C CA . ARG A 1 81 ? 4.212 -17.732 2.038 1.00 90.50 81 ARG A CA 1
ATOM 659 C C . ARG A 1 81 ? 3.604 -17.855 3.432 1.00 90.50 81 ARG A C 1
ATOM 661 O O . ARG A 1 81 ? 2.381 -17.919 3.545 1.00 90.50 81 ARG A O 1
ATOM 668 N N . GLN A 1 82 ? 4.439 -17.884 4.469 1.00 88.81 82 GLN A N 1
ATOM 669 C CA . GLN A 1 82 ? 4.005 -17.950 5.864 1.00 88.81 82 GLN A CA 1
ATOM 670 C C . GLN A 1 82 ? 3.236 -16.686 6.260 1.00 88.81 82 GLN A C 1
ATOM 672 O O . GLN A 1 82 ? 2.088 -16.775 6.691 1.00 88.81 82 GLN A O 1
ATOM 677 N N . VAL A 1 83 ? 3.816 -15.512 6.017 1.00 89.50 83 VAL A N 1
ATOM 678 C CA . VAL A 1 83 ? 3.196 -14.219 6.327 1.00 89.50 83 VAL A CA 1
ATOM 679 C C . VAL A 1 83 ? 1.904 -14.014 5.541 1.00 89.50 83 VAL A C 1
ATOM 681 O O . VAL A 1 83 ? 0.888 -13.632 6.117 1.00 89.50 83 VAL A O 1
ATOM 684 N N . ARG A 1 84 ? 1.878 -14.357 4.246 1.00 90.31 84 ARG A N 1
ATOM 685 C CA . ARG A 1 84 ? 0.651 -14.309 3.438 1.00 90.31 84 ARG A CA 1
ATOM 686 C C . ARG A 1 84 ? -0.434 -15.230 3.993 1.00 90.31 84 ARG A C 1
ATOM 688 O O . ARG A 1 84 ? -1.603 -14.848 4.020 1.00 90.31 84 ARG A O 1
ATOM 695 N N . LYS A 1 85 ? -0.070 -16.443 4.418 1.00 89.75 85 LYS A N 1
ATOM 696 C CA . LYS A 1 85 ? -1.009 -17.386 5.036 1.00 89.75 85 LYS A CA 1
ATOM 697 C C . LYS A 1 85 ? -1.577 -16.812 6.334 1.00 89.75 85 LYS A C 1
ATOM 699 O O . LYS A 1 85 ? -2.793 -16.834 6.494 1.00 89.75 85 LYS A O 1
ATOM 704 N N . LEU A 1 86 ? -0.728 -16.254 7.196 1.00 86.06 86 LEU A N 1
ATOM 705 C CA . LEU A 1 86 ? -1.132 -15.596 8.438 1.00 86.06 86 LEU A CA 1
ATOM 706 C C . LEU A 1 86 ? -2.105 -14.447 8.154 1.00 86.06 86 LEU A C 1
ATOM 708 O O . LEU A 1 86 ? -3.203 -14.422 8.701 1.00 86.06 86 LEU A O 1
ATOM 712 N N . PHE A 1 87 ? -1.764 -13.556 7.223 1.00 86.19 87 PHE A N 1
ATOM 713 C CA . PHE A 1 87 ? -2.611 -12.430 6.827 1.00 86.19 87 PHE A CA 1
ATOM 714 C C . PHE A 1 87 ? -4.001 -12.894 6.357 1.00 86.19 87 PHE A C 1
ATOM 716 O O . PHE A 1 87 ? -5.031 -12.362 6.767 1.00 86.19 87 PHE A O 1
ATOM 723 N N . VAL A 1 88 ? -4.066 -13.945 5.534 1.00 88.19 88 VAL A N 1
ATOM 724 C CA . VAL A 1 88 ? -5.345 -14.485 5.046 1.00 88.19 88 VAL A CA 1
ATOM 725 C C . VAL A 1 88 ? -6.148 -15.174 6.153 1.00 88.19 88 VAL A C 1
ATOM 727 O O . VAL A 1 88 ? -7.368 -15.020 6.209 1.00 88.19 88 VAL A O 1
ATOM 730 N N . GLN A 1 89 ? -5.495 -15.957 7.011 1.00 86.44 89 GLN A N 1
ATOM 731 C CA . GLN A 1 89 ? -6.173 -16.783 8.013 1.00 86.44 89 GLN A CA 1
ATOM 732 C C . GLN A 1 89 ? -6.637 -15.989 9.233 1.00 86.44 89 GLN A C 1
ATOM 734 O O . GLN A 1 89 ? -7.744 -16.231 9.722 1.00 86.44 89 GLN A O 1
ATOM 739 N N . GLU A 1 90 ? -5.820 -15.038 9.677 1.00 81.56 90 GLU A N 1
ATOM 740 C CA . GLU A 1 90 ? -6.037 -14.291 10.913 1.00 81.56 90 GLU A CA 1
ATOM 741 C C . GLU A 1 90 ? -6.753 -12.962 10.666 1.00 81.56 90 GLU A C 1
ATOM 743 O O . GLU A 1 90 ? -7.646 -12.600 11.431 1.00 81.56 90 GLU A O 1
ATOM 748 N N . LEU A 1 91 ? -6.436 -12.255 9.573 1.00 80.06 91 LEU A N 1
ATOM 749 C CA . LEU A 1 91 ? -7.013 -10.936 9.293 1.00 80.06 91 LEU A CA 1
ATOM 750 C C . LEU A 1 91 ? -8.177 -10.993 8.300 1.00 80.06 91 LEU A C 1
ATOM 752 O O . LEU A 1 91 ? -9.268 -10.502 8.586 1.00 80.06 91 LEU A O 1
ATOM 756 N N . LEU A 1 92 ? -7.963 -11.602 7.131 1.00 82.94 92 LEU A N 1
ATOM 757 C CA . LEU A 1 92 ? -8.921 -11.555 6.015 1.00 82.94 92 LEU A CA 1
ATOM 758 C C . LEU A 1 92 ? -9.957 -12.691 6.033 1.00 82.94 92 LEU A C 1
ATOM 760 O O . LEU A 1 92 ? -10.707 -12.887 5.073 1.00 82.94 92 LEU A O 1
ATOM 764 N N . ASN A 1 93 ? -10.031 -13.453 7.121 1.00 86.56 93 ASN A N 1
ATOM 765 C CA . ASN A 1 93 ? -11.014 -14.515 7.279 1.00 86.56 93 ASN A CA 1
ATOM 766 C C . ASN A 1 93 ? -12.406 -13.942 7.580 1.00 86.56 93 ASN A C 1
ATOM 768 O O . ASN A 1 93 ? -12.573 -13.038 8.396 1.00 86.56 93 ASN A O 1
ATOM 772 N N . VAL A 1 94 ? -13.440 -14.549 6.991 1.00 88.06 94 VAL A N 1
ATOM 773 C CA . VAL A 1 94 ? -14.861 -14.227 7.200 1.00 88.06 94 VAL A CA 1
ATOM 774 C C . VAL A 1 94 ? -15.234 -14.102 8.679 1.00 88.06 94 VAL A C 1
ATOM 776 O O . VAL A 1 94 ? -16.024 -13.229 9.033 1.00 88.06 94 VAL A O 1
ATOM 779 N N . ARG A 1 95 ? -14.692 -14.957 9.559 1.00 86.38 95 ARG A N 1
ATOM 780 C CA . ARG A 1 95 ? -14.968 -14.866 11.005 1.00 86.38 95 ARG A CA 1
ATOM 781 C C . ARG A 1 95 ? -14.445 -13.558 11.602 1.00 86.38 95 ARG A C 1
ATOM 783 O O . ARG A 1 95 ? -15.184 -12.903 12.332 1.00 86.38 95 ARG A O 1
ATOM 790 N N . ARG A 1 96 ? -13.220 -13.165 11.247 1.00 83.31 96 ARG A N 1
ATOM 791 C CA . ARG A 1 96 ? -12.575 -11.933 11.716 1.00 83.31 96 ARG A CA 1
ATOM 792 C C . ARG A 1 96 ? -13.245 -10.692 11.129 1.00 83.31 96 ARG A C 1
ATOM 794 O O . ARG A 1 96 ? -13.606 -9.781 11.863 1.00 83.31 96 ARG A O 1
ATOM 801 N N . ILE A 1 97 ? -13.539 -10.702 9.831 1.00 84.50 97 ILE A N 1
ATOM 802 C CA . ILE A 1 97 ? -14.289 -9.619 9.177 1.00 84.50 97 ILE A CA 1
ATOM 803 C C . ILE A 1 97 ? -15.646 -9.408 9.871 1.00 84.50 97 ILE A C 1
ATOM 805 O O . ILE A 1 97 ? -16.050 -8.278 10.131 1.00 84.50 97 ILE A O 1
ATOM 809 N N . ARG A 1 98 ? -16.341 -10.493 10.244 1.00 87.19 98 ARG A N 1
ATOM 810 C CA . ARG A 1 98 ? -17.600 -10.404 11.002 1.00 87.19 98 ARG A CA 1
ATOM 811 C C . ARG A 1 98 ? -17.412 -9.879 12.422 1.00 87.19 98 ARG A C 1
ATOM 813 O O . ARG A 1 98 ? -18.295 -9.163 12.886 1.00 87.19 98 ARG A O 1
ATOM 820 N N . SER A 1 99 ? -16.307 -10.195 13.104 1.00 83.88 99 SER A N 1
ATOM 821 C CA . SER A 1 99 ? -16.057 -9.649 14.446 1.00 83.88 99 SER A CA 1
ATOM 822 C C . SER A 1 99 ? -15.873 -8.135 14.424 1.00 83.88 99 SER A C 1
ATOM 824 O O . SER A 1 99 ? -16.258 -7.487 15.383 1.00 83.88 99 SER A O 1
ATOM 826 N N . PHE A 1 100 ? -15.380 -7.559 13.323 1.00 83.69 100 PHE A N 1
ATOM 827 C CA . PHE A 1 100 ? -15.254 -6.106 13.154 1.00 83.69 100 PHE A CA 1
ATOM 828 C C . PHE A 1 100 ? -16.505 -5.421 12.591 1.00 83.69 100 PHE A C 1
ATOM 830 O O . PHE A 1 100 ? -16.496 -4.215 12.355 1.00 83.69 100 PHE A O 1
ATOM 837 N N . LYS A 1 101 ? -17.616 -6.144 12.403 1.00 87.38 101 LYS A N 1
ATOM 838 C CA . LYS A 1 101 ? -18.847 -5.556 11.856 1.00 87.38 101 LYS A CA 1
ATOM 839 C C . LYS A 1 101 ? -19.333 -4.351 12.672 1.00 87.38 101 LYS A C 1
ATOM 841 O O . LYS A 1 101 ? -19.730 -3.352 12.082 1.00 87.38 101 LYS A O 1
ATOM 846 N N . TYR A 1 102 ? -19.239 -4.424 14.001 1.00 86.94 102 TYR A N 1
ATOM 847 C CA . TYR A 1 102 ? -19.640 -3.321 14.881 1.00 86.94 102 TYR A CA 1
ATOM 848 C C . TYR A 1 102 ? -18.814 -2.049 14.634 1.00 86.94 102 TYR A C 1
ATOM 850 O O . TYR A 1 102 ? -19.356 -0.952 14.698 1.00 86.94 102 TYR A O 1
ATOM 858 N N . VAL A 1 103 ? -17.524 -2.182 14.294 1.00 86.69 103 VAL A N 1
ATOM 859 C CA . VAL A 1 103 ? -16.655 -1.045 13.953 1.00 86.69 103 VAL A CA 1
ATOM 860 C C . VAL A 1 103 ? -17.203 -0.333 12.724 1.00 86.69 103 VAL A C 1
ATOM 862 O O . VAL A 1 103 ? -17.383 0.879 12.748 1.00 86.69 103 VAL A O 1
ATOM 865 N N . SER A 1 104 ? -17.525 -1.089 11.672 1.00 87.44 104 SER A N 1
ATOM 866 C CA . SER A 1 104 ? -18.095 -0.520 10.451 1.00 87.44 104 SER A CA 1
ATOM 867 C C . SER A 1 104 ? -19.458 0.129 10.690 1.00 87.44 104 SER A C 1
ATOM 869 O O . SER A 1 104 ? -19.741 1.146 10.067 1.00 87.44 104 SER A O 1
ATOM 871 N N . GLU A 1 105 ? -20.308 -0.449 11.541 1.00 91.19 105 GLU A N 1
ATOM 872 C CA . GLU A 1 105 ? -21.625 0.115 11.865 1.00 91.19 105 GLU A CA 1
ATOM 873 C C . GLU A 1 105 ? -21.498 1.425 12.659 1.00 91.19 105 GLU A C 1
ATOM 875 O O . GLU A 1 105 ? -22.185 2.394 12.341 1.00 91.19 105 GLU A O 1
ATOM 880 N N . GLU A 1 106 ? -20.582 1.486 13.629 1.00 90.50 106 GLU A N 1
ATOM 881 C CA . GLU A 1 106 ? -20.294 2.704 14.395 1.00 90.50 106 GLU A CA 1
ATOM 882 C C . GLU A 1 106 ? -19.721 3.826 13.517 1.00 90.50 106 GLU A C 1
ATOM 884 O O . GLU A 1 106 ? -20.226 4.945 13.555 1.00 90.50 106 GLU A O 1
ATOM 889 N N . GLU A 1 107 ? -18.695 3.547 12.705 1.00 89.31 107 GLU A N 1
ATOM 890 C CA . GLU A 1 107 ? -18.095 4.570 11.832 1.00 89.31 107 GLU A CA 1
ATOM 891 C C . GLU A 1 107 ? -19.082 5.043 10.753 1.00 89.31 107 GLU A C 1
ATOM 893 O O . GLU A 1 107 ? -19.133 6.225 10.421 1.00 89.31 107 GLU A O 1
ATOM 898 N N . MET A 1 108 ? -19.924 4.143 10.233 1.00 91.44 108 MET A N 1
ATOM 899 C CA . MET A 1 108 ? -20.955 4.510 9.259 1.00 91.44 108 MET A CA 1
ATOM 900 C C . MET A 1 108 ? -22.024 5.416 9.879 1.00 91.44 108 MET A C 1
ATOM 902 O O . MET A 1 108 ? -22.506 6.331 9.214 1.00 91.44 108 MET A O 1
ATOM 906 N N . ALA A 1 109 ? -22.386 5.199 11.148 1.00 92.44 109 ALA A N 1
ATOM 907 C CA . ALA A 1 109 ? -23.319 6.077 11.848 1.00 92.44 109 ALA A CA 1
ATOM 908 C C . ALA A 1 109 ? -22.786 7.519 11.924 1.00 92.44 109 ALA A C 1
ATOM 910 O O . ALA A 1 109 ? -23.533 8.450 11.624 1.00 92.44 109 ALA A O 1
ATOM 911 N N . LEU A 1 110 ? -21.489 7.695 12.212 1.00 89.81 110 LEU A N 1
ATOM 912 C CA . LEU A 1 110 ? -20.830 9.010 12.226 1.00 89.81 110 LEU A CA 1
ATOM 913 C C . LEU A 1 110 ? -20.829 9.671 10.841 1.00 89.81 110 LEU A C 1
ATOM 915 O O . LEU A 1 110 ? -21.082 10.869 10.718 1.00 89.81 110 LEU A O 1
ATOM 919 N N . VAL A 1 111 ? -20.589 8.895 9.781 1.00 89.88 111 VAL A N 1
ATOM 920 C CA . VAL A 1 111 ? -20.664 9.395 8.399 1.00 89.88 111 VAL A CA 1
ATOM 921 C C . VAL A 1 111 ? -22.079 9.866 8.054 1.00 89.88 111 VAL A C 1
ATOM 923 O O . VAL A 1 111 ? -22.246 10.954 7.502 1.00 89.88 111 VAL A O 1
ATOM 926 N N . ILE A 1 112 ? -23.104 9.078 8.391 1.00 92.56 112 ILE A N 1
ATOM 927 C CA . ILE A 1 112 ? -24.510 9.428 8.138 1.00 92.56 112 ILE A CA 1
ATOM 928 C C . ILE A 1 112 ? -24.895 10.695 8.903 1.00 92.56 112 ILE A C 1
ATOM 930 O O . ILE A 1 112 ? -25.557 11.567 8.337 1.00 92.56 112 ILE A O 1
ATOM 934 N N . GLU A 1 113 ? -24.478 10.812 10.162 1.00 90.88 113 GLU A N 1
ATOM 935 C CA . GLU A 1 113 ? -24.711 12.000 10.980 1.00 90.88 113 GLU A CA 1
ATOM 936 C C . GLU A 1 113 ? -24.058 13.238 10.357 1.00 90.88 113 GLU A C 1
ATOM 938 O O . GLU A 1 113 ? -24.740 14.239 10.132 1.00 90.88 113 GLU A O 1
ATOM 943 N N . ASN A 1 114 ? -22.780 13.145 9.976 1.00 87.88 114 ASN A N 1
ATOM 944 C CA . ASN A 1 114 ? -22.050 14.233 9.325 1.00 87.88 114 ASN A CA 1
ATOM 945 C C . ASN A 1 114 ? -22.751 14.698 8.034 1.00 87.88 114 ASN A C 1
ATOM 947 O O . ASN A 1 114 ? -23.047 15.881 7.866 1.00 87.88 114 ASN A O 1
ATOM 951 N N . ILE A 1 115 ? -23.121 13.762 7.152 1.00 91.06 115 ILE A N 1
ATOM 952 C CA . ILE A 1 115 ? -23.846 14.079 5.912 1.00 91.06 115 ILE A CA 1
ATOM 953 C C . ILE A 1 115 ? -25.211 14.713 6.219 1.00 91.06 115 ILE A C 1
ATOM 955 O O . ILE A 1 115 ? -25.588 15.695 5.581 1.00 91.06 115 ILE A O 1
ATOM 959 N N . SER A 1 116 ? -25.945 14.197 7.207 1.00 91.00 116 SER A N 1
ATOM 960 C CA . SER A 1 116 ? -27.269 14.715 7.585 1.00 91.00 116 SER A CA 1
ATOM 961 C C . SER A 1 116 ? -27.197 16.153 8.111 1.00 91.00 116 SER A C 1
ATOM 963 O O . SER A 1 116 ? -28.034 16.993 7.756 1.00 91.00 116 SER A O 1
ATOM 965 N N . CYS A 1 117 ? -26.175 16.464 8.909 1.00 89.69 117 CYS A N 1
ATOM 966 C CA . CYS A 1 117 ? -25.887 17.814 9.391 1.00 89.69 117 CYS A CA 1
ATOM 967 C C . CYS A 1 117 ? -25.531 18.765 8.238 1.00 89.69 117 CYS A C 1
ATOM 969 O O . CYS A 1 117 ? -26.056 19.883 8.165 1.00 89.69 117 CYS A O 1
ATOM 971 N N . SER A 1 118 ? -24.713 18.314 7.287 1.00 89.00 118 SER A N 1
ATOM 972 C CA . SER A 1 118 ? -24.354 19.108 6.108 1.00 89.00 118 SER A CA 1
ATOM 973 C C . SER A 1 118 ? -25.547 19.357 5.182 1.00 89.00 118 SER A C 1
ATOM 975 O O . SER A 1 118 ? -25.757 20.480 4.726 1.00 89.00 118 SER A O 1
ATOM 977 N N . CYS A 1 119 ? -26.420 18.361 4.985 1.00 88.69 119 CYS A N 1
ATOM 978 C CA . CYS A 1 119 ? -27.678 18.538 4.254 1.00 88.69 119 CYS A CA 1
ATOM 979 C C . CYS A 1 119 ? -28.599 19.561 4.931 1.00 88.69 119 CYS A C 1
ATOM 981 O O . CYS A 1 119 ? -29.192 20.399 4.252 1.00 88.69 119 CYS A O 1
ATOM 983 N N . SER A 1 120 ? -28.699 19.519 6.262 1.00 89.75 120 SER A N 1
ATOM 984 C CA . SER A 1 120 ? -29.533 20.447 7.039 1.00 89.75 120 SER A CA 1
ATOM 985 C C . SER A 1 120 ? -29.024 21.890 6.959 1.00 89.75 120 SER A C 1
ATOM 987 O O . SER A 1 120 ? -29.817 22.829 6.941 1.00 89.75 120 SER A O 1
ATOM 989 N N . SER A 1 121 ? -27.705 22.065 6.868 1.00 90.19 121 SER A N 1
ATOM 990 C CA . SER A 1 121 ? -27.040 23.365 6.716 1.00 90.19 121 SER A CA 1
ATOM 991 C C . SER A 1 121 ? -26.837 23.799 5.256 1.00 90.19 121 SER A C 1
ATOM 993 O O . SER A 1 121 ? -26.321 24.888 5.021 1.00 90.19 121 SER A O 1
ATOM 995 N N . GLN A 1 122 ? -27.257 22.980 4.279 1.00 88.50 122 GLN A N 1
ATOM 996 C CA . GLN A 1 122 ? -27.031 23.176 2.836 1.00 88.50 122 GLN A CA 1
ATOM 997 C C . GLN A 1 122 ? -25.555 23.404 2.473 1.00 88.50 122 GLN A C 1
ATOM 999 O O . GLN A 1 122 ? -25.233 24.137 1.537 1.00 88.50 122 GLN A O 1
ATOM 1004 N N . THR A 1 123 ? -24.647 22.771 3.215 1.00 89.25 123 THR A N 1
ATOM 1005 C CA . THR A 1 123 ? -23.209 22.857 2.964 1.00 89.25 123 THR A CA 1
ATOM 1006 C C . THR A 1 123 ? -22.767 21.742 2.011 1.00 89.25 123 THR A C 1
ATOM 1008 O O . THR A 1 123 ? -23.212 20.597 2.146 1.00 89.25 123 THR A O 1
ATOM 1011 N N . PRO A 1 124 ? -21.925 22.049 1.006 1.00 87.88 124 PRO A N 1
ATOM 1012 C CA . PRO A 1 124 ? -21.392 21.028 0.117 1.00 87.88 124 PRO A CA 1
ATOM 1013 C C . PRO A 1 124 ? -20.485 20.073 0.896 1.00 87.88 124 PRO A C 1
ATOM 1015 O O . PRO A 1 124 ? -19.718 20.490 1.762 1.00 87.88 124 PRO A O 1
ATOM 1018 N N . VAL A 1 125 ? -20.567 18.789 0.559 1.00 86.06 125 VAL A N 1
ATOM 1019 C CA . VAL A 1 125 ? -19.820 17.721 1.226 1.00 86.06 125 VAL A CA 1
ATOM 1020 C C . VAL A 1 125 ? -18.755 17.170 0.289 1.00 86.06 125 VAL A C 1
ATOM 1022 O O . VAL A 1 125 ? -19.046 16.843 -0.862 1.00 86.06 125 VAL A O 1
ATOM 1025 N N . ASN A 1 126 ? -17.536 17.017 0.800 1.00 85.19 126 ASN A N 1
ATOM 1026 C CA . ASN A 1 126 ? -16.462 16.321 0.106 1.00 85.19 126 ASN A CA 1
ATOM 1027 C C . ASN A 1 126 ? -16.540 14.814 0.400 1.00 85.19 126 ASN A C 1
ATOM 1029 O O . ASN A 1 126 ? -16.136 14.353 1.468 1.00 85.19 126 ASN A O 1
ATOM 1033 N N . LEU A 1 127 ? -17.088 14.041 -0.541 1.00 83.69 127 LEU A N 1
ATOM 1034 C CA . LEU A 1 127 ? -17.250 12.593 -0.376 1.00 83.69 127 LEU A CA 1
ATOM 1035 C C . LEU A 1 127 ? -15.912 11.851 -0.321 1.00 83.69 127 LEU A C 1
ATOM 1037 O O . LEU A 1 127 ? -15.799 10.882 0.427 1.00 83.69 127 LEU A O 1
ATOM 1041 N N . SER A 1 128 ? -14.906 12.313 -1.062 1.00 81.56 128 SER A N 1
ATOM 1042 C CA . SER A 1 128 ? -13.567 11.720 -1.064 1.00 81.56 128 SER A CA 1
ATOM 1043 C C . SER A 1 128 ? -12.929 11.816 0.321 1.00 81.56 128 SER A C 1
ATOM 1045 O O . SER A 1 128 ? -12.453 10.822 0.864 1.00 81.56 128 SER A O 1
ATOM 1047 N N . GLU A 1 129 ? -13.030 12.986 0.956 1.00 81.56 129 GLU A N 1
ATOM 1048 C CA . GLU A 1 129 ? -12.546 13.206 2.323 1.00 81.56 129 GLU A CA 1
ATOM 1049 C C . GLU A 1 129 ? -13.312 12.367 3.353 1.00 81.56 129 GLU A C 1
ATOM 1051 O O . GLU A 1 129 ? -12.700 11.743 4.219 1.00 81.56 129 GLU A O 1
ATOM 1056 N N . ILE A 1 130 ? -14.641 12.277 3.232 1.00 84.56 130 ILE A N 1
ATOM 1057 C CA . ILE A 1 130 ? -15.452 11.420 4.109 1.00 84.56 130 ILE A CA 1
ATOM 1058 C C . ILE A 1 130 ? -15.034 9.954 3.994 1.00 84.56 130 ILE A C 1
ATOM 1060 O O . ILE A 1 130 ? -14.885 9.280 5.013 1.00 84.56 130 ILE A O 1
ATOM 1064 N N . VAL A 1 131 ? -14.850 9.447 2.775 1.00 83.25 131 VAL A N 1
ATOM 1065 C CA . VAL A 1 131 ? -14.474 8.046 2.546 1.00 83.25 131 VAL A CA 1
ATOM 1066 C C . VAL A 1 131 ? -13.060 7.778 3.037 1.00 83.25 131 VAL A C 1
ATOM 1068 O O . VAL A 1 131 ? -12.824 6.738 3.656 1.00 83.25 131 VAL A O 1
ATOM 1071 N N . LEU A 1 132 ? -12.131 8.710 2.823 1.00 79.94 132 LEU A N 1
ATOM 1072 C CA . LEU A 1 132 ? -10.775 8.600 3.350 1.00 79.94 132 LEU A CA 1
ATOM 1073 C C . LEU A 1 132 ? -10.794 8.520 4.880 1.00 79.94 132 LEU A C 1
ATOM 1075 O O . LEU A 1 132 ? -10.220 7.599 5.450 1.00 79.94 132 LEU A O 1
ATOM 1079 N N . THR A 1 133 ? -11.520 9.416 5.551 1.00 82.06 133 THR A N 1
ATOM 1080 C CA . THR A 1 133 ? -11.646 9.397 7.015 1.00 82.06 133 THR A CA 1
ATOM 1081 C C . THR A 1 133 ? -12.319 8.118 7.511 1.00 82.06 133 THR A C 1
ATOM 1083 O O . THR A 1 133 ? -11.817 7.482 8.436 1.00 82.06 133 THR A O 1
ATOM 1086 N N . PHE A 1 134 ? -13.410 7.687 6.872 1.00 85.19 134 PHE A N 1
ATOM 1087 C CA . PHE A 1 134 ? -14.106 6.445 7.216 1.00 85.19 134 PHE A CA 1
ATOM 1088 C C . PHE A 1 134 ? -13.191 5.219 7.092 1.00 85.19 134 PHE A C 1
ATOM 1090 O O . PHE A 1 134 ? -13.119 4.399 8.006 1.00 85.19 134 PHE A O 1
ATOM 1097 N N . THR A 1 135 ? -12.472 5.095 5.975 1.00 83.62 135 THR A N 1
ATOM 1098 C CA . THR A 1 135 ? -11.580 3.954 5.720 1.00 83.62 135 THR A CA 1
ATOM 1099 C C . THR A 1 135 ? -10.369 3.976 6.645 1.00 83.62 135 THR A C 1
ATOM 1101 O O . THR A 1 135 ? -10.062 2.943 7.236 1.00 83.62 135 THR A O 1
ATOM 1104 N N . ASN A 1 136 ? -9.749 5.139 6.871 1.00 82.38 136 ASN A N 1
ATOM 1105 C CA . ASN A 1 136 ? -8.677 5.312 7.855 1.00 82.38 136 ASN A CA 1
ATOM 1106 C C . ASN A 1 136 ? -9.130 4.872 9.250 1.00 82.38 136 ASN A C 1
ATOM 1108 O O . ASN A 1 136 ? -8.471 4.045 9.878 1.00 82.38 136 ASN A O 1
ATOM 1112 N N . ASN A 1 137 ? -10.281 5.360 9.721 1.00 83.50 137 ASN A N 1
ATOM 1113 C CA . ASN A 1 137 ? -10.804 5.003 11.037 1.00 83.50 137 ASN A CA 1
ATOM 1114 C C . ASN A 1 137 ? -11.096 3.507 11.150 1.00 83.50 137 ASN A C 1
ATOM 1116 O O . ASN A 1 137 ? -10.735 2.882 12.149 1.00 83.50 137 ASN A O 1
ATOM 1120 N N . LEU A 1 138 ? -11.726 2.923 10.128 1.00 84.88 138 LEU A N 1
ATOM 1121 C CA . LEU A 1 138 ? -12.035 1.499 10.102 1.00 84.88 138 LEU A CA 1
ATOM 1122 C C . LEU A 1 138 ? -10.753 0.669 10.164 1.00 84.88 138 LEU A C 1
ATOM 1124 O O . LEU A 1 138 ? -10.663 -0.246 10.983 1.00 84.88 138 LEU A O 1
ATOM 1128 N N . VAL A 1 139 ? -9.750 1.013 9.354 1.00 84.56 139 VAL A N 1
ATOM 1129 C CA . VAL A 1 139 ? -8.471 0.307 9.330 1.00 84.56 139 VAL A CA 1
ATOM 1130 C C . VAL A 1 139 ? -7.738 0.450 10.666 1.00 84.56 139 VAL A C 1
ATOM 1132 O O . VAL A 1 139 ? -7.380 -0.577 11.236 1.00 84.56 139 VAL A O 1
ATOM 1135 N N . CYS A 1 140 ? -7.606 1.661 11.223 1.00 81.69 140 CYS A N 1
ATOM 1136 C CA . CYS A 1 140 ? -6.997 1.893 12.543 1.00 81.69 140 CYS A CA 1
ATOM 1137 C C . CYS A 1 140 ? -7.675 1.073 13.648 1.00 81.69 140 CYS A C 1
ATOM 1139 O O . CYS A 1 140 ? -7.016 0.425 14.462 1.00 81.69 140 CYS A O 1
ATOM 1141 N N . ARG A 1 141 ? -9.010 1.076 13.682 1.00 81.69 141 ARG A N 1
ATOM 1142 C CA . ARG A 1 141 ? -9.768 0.362 14.714 1.00 81.69 141 ARG A CA 1
ATOM 1143 C C . ARG A 1 141 ? -9.676 -1.154 14.570 1.00 81.69 141 ARG A C 1
ATOM 1145 O O . ARG A 1 141 ? -9.722 -1.842 15.583 1.00 81.69 141 ARG A O 1
ATOM 1152 N N . CYS A 1 142 ? -9.550 -1.674 13.349 1.00 81.38 142 CYS A N 1
ATOM 1153 C CA . CYS A 1 142 ? -9.389 -3.110 13.113 1.00 81.38 142 CYS A CA 1
ATOM 1154 C C . CYS A 1 142 ? -7.946 -3.591 13.337 1.00 81.38 142 CYS A C 1
ATOM 1156 O O . CYS A 1 142 ? -7.745 -4.746 13.712 1.00 81.38 142 CYS A O 1
ATOM 1158 N N . SER A 1 143 ? -6.944 -2.742 13.088 1.00 78.25 143 SER A N 1
ATOM 1159 C CA . SER A 1 143 ? -5.534 -3.133 13.159 1.00 78.25 143 SER A CA 1
ATOM 1160 C C . SER A 1 143 ? -4.925 -2.972 14.551 1.00 78.25 143 SER A C 1
ATOM 1162 O O . SER A 1 143 ? -4.137 -3.830 14.940 1.00 78.25 143 SER A O 1
ATOM 1164 N N . ILE A 1 144 ? -5.287 -1.915 15.292 1.00 78.25 144 ILE A N 1
ATOM 1165 C CA . ILE A 1 144 ? -4.615 -1.529 16.552 1.00 78.25 144 ILE A CA 1
ATOM 1166 C C . ILE A 1 144 ? -5.585 -1.119 17.680 1.00 78.25 144 ILE A C 1
ATOM 1168 O O . ILE A 1 144 ? -5.172 -0.509 18.668 1.00 78.25 144 ILE A O 1
ATOM 1172 N N . SER A 1 145 ? -6.891 -1.390 17.522 1.00 70.19 145 SER A N 1
ATOM 1173 C CA . SER A 1 145 ? -7.968 -1.081 18.489 1.00 70.19 145 SER A CA 1
ATOM 1174 C C . SER A 1 145 ? -8.022 0.369 18.990 1.00 70.19 145 SER A C 1
ATOM 1176 O O . SER A 1 145 ? -8.655 0.662 20.009 1.00 70.19 145 SER A O 1
ATOM 1178 N N . ALA A 1 146 ? -7.382 1.306 18.293 1.00 64.88 146 ALA A N 1
ATOM 1179 C CA . ALA A 1 146 ? -7.315 2.698 18.703 1.00 64.88 146 ALA A CA 1
ATOM 1180 C C . ALA A 1 146 ? -8.473 3.499 18.088 1.00 64.88 146 ALA A C 1
ATOM 1182 O O . ALA A 1 146 ? -8.629 3.558 16.869 1.00 64.88 146 ALA A O 1
ATOM 1183 N N . LYS A 1 147 ? -9.266 4.167 18.936 1.00 56.34 147 LYS A N 1
ATOM 1184 C CA . LYS A 1 147 ? -10.043 5.352 18.542 1.00 56.34 147 LYS A CA 1
ATOM 1185 C C . LYS A 1 147 ? -9.128 6.554 18.762 1.00 56.34 147 LYS A C 1
ATOM 1187 O O . LYS A 1 147 ? -8.968 6.981 19.900 1.00 56.34 147 LYS A O 1
ATOM 1192 N N . SER A 1 148 ? -8.450 7.037 17.725 1.00 48.75 148 SER A N 1
ATOM 1193 C CA . SER A 1 148 ? -7.618 8.236 17.851 1.00 48.75 148 SER A CA 1
ATOM 1194 C C . SER A 1 148 ? -8.327 9.427 17.217 1.00 48.75 148 SER A C 1
ATOM 1196 O O . SER A 1 148 ? -8.538 9.433 16.009 1.00 48.75 148 SER A O 1
ATOM 1198 N N . GLU A 1 149 ? -8.678 10.426 18.029 1.00 50.59 149 GLU A N 1
ATOM 1199 C CA . GLU A 1 149 ? -9.262 11.694 17.559 1.00 50.59 149 GLU A CA 1
ATOM 1200 C C . GLU A 1 149 ? -8.219 12.613 16.885 1.00 50.59 149 GLU A C 1
ATOM 1202 O O . GLU A 1 149 ? -8.587 13.470 16.090 1.00 50.59 149 GLU A O 1
ATOM 1207 N N . GLU A 1 150 ? -6.916 12.404 17.128 1.00 45.03 150 GLU A N 1
ATOM 1208 C CA . GLU A 1 150 ? -5.827 13.278 16.640 1.00 45.03 150 GLU A CA 1
ATOM 1209 C C . GLU A 1 150 ? -4.756 12.546 15.804 1.00 45.03 150 GLU A C 1
ATOM 1211 O O . GLU A 1 150 ? -4.116 13.139 14.941 1.00 45.03 150 GLU A O 1
ATOM 1216 N N . GLY A 1 151 ? -4.549 11.243 16.025 1.00 49.78 151 GLY A N 1
ATOM 1217 C CA . GLY A 1 151 ? -3.520 10.444 15.348 1.00 49.78 151 GLY A CA 1
ATOM 1218 C C . GLY A 1 151 ? -3.955 9.847 14.007 1.00 49.78 151 GLY A C 1
ATOM 1219 O O . GLY A 1 151 ? -3.099 9.547 13.176 1.00 49.78 151 GLY A O 1
ATOM 1220 N N . ASN A 1 152 ? -5.265 9.706 13.768 1.00 59.88 152 ASN A N 1
ATOM 1221 C CA . ASN A 1 152 ? -5.790 9.134 12.523 1.00 59.88 152 ASN A CA 1
ATOM 1222 C C . ASN A 1 152 ? -5.594 10.069 11.320 1.00 59.88 152 ASN A C 1
ATOM 1224 O O . ASN A 1 152 ? -5.322 9.590 10.220 1.00 59.88 152 ASN A O 1
ATOM 1228 N N . SER A 1 153 ? -5.672 11.391 11.518 1.00 65.38 153 SER A N 1
ATOM 1229 C CA . SER A 1 153 ? -5.443 12.368 10.446 1.00 65.38 153 SER A CA 1
ATOM 1230 C C . SER A 1 153 ? -3.975 12.400 10.024 1.00 65.38 153 SER A C 1
ATOM 1232 O O . SER A 1 153 ? -3.677 12.243 8.843 1.00 65.38 153 SER A O 1
ATOM 1234 N N . ARG A 1 154 ? -3.039 12.505 10.982 1.00 76.38 154 ARG A N 1
ATOM 1235 C CA . ARG A 1 154 ? -1.604 12.559 10.666 1.00 76.38 154 ARG A CA 1
ATOM 1236 C C . ARG A 1 154 ? -1.105 11.265 10.038 1.00 76.38 154 ARG A C 1
ATOM 1238 O O . ARG A 1 154 ? -0.317 11.307 9.099 1.00 76.38 154 ARG A O 1
ATOM 1245 N N . PHE A 1 155 ? -1.559 10.118 10.532 1.00 76.44 155 PHE A N 1
ATOM 1246 C CA . PHE A 1 155 ? -1.174 8.849 9.931 1.00 76.44 155 PHE A CA 1
ATOM 1247 C C . PHE A 1 155 ? -1.771 8.677 8.522 1.00 76.44 155 PHE A C 1
ATOM 1249 O O . PHE A 1 155 ? -1.060 8.233 7.625 1.00 76.44 155 PHE A O 1
ATOM 1256 N N . GLY A 1 156 ? -3.017 9.110 8.292 1.00 77.69 156 GLY A N 1
ATOM 1257 C CA . GLY A 1 156 ? -3.610 9.160 6.949 1.00 77.69 156 GLY A CA 1
ATOM 1258 C C . GLY A 1 156 ? -2.862 10.090 5.980 1.00 77.69 156 GLY A C 1
ATOM 1259 O O . GLY A 1 156 ? -2.726 9.795 4.797 1.00 77.69 156 GLY A O 1
ATOM 1260 N N . GLU A 1 157 ? -2.313 11.206 6.464 1.00 82.81 157 GLU A N 1
ATOM 1261 C CA . GLU A 1 157 ? -1.420 12.047 5.656 1.00 82.81 157 GLU A CA 1
ATOM 1262 C C . GLU A 1 157 ? -0.107 11.327 5.323 1.00 82.81 157 GLU A C 1
ATOM 1264 O O . GLU A 1 157 ? 0.349 11.365 4.178 1.00 82.81 157 GLU A O 1
ATOM 1269 N N . LEU A 1 158 ? 0.495 10.654 6.310 1.00 86.81 158 LEU A N 1
ATOM 1270 C CA . LEU A 1 158 ? 1.736 9.900 6.131 1.00 86.81 158 LEU A CA 1
ATOM 1271 C C . LEU A 1 158 ? 1.561 8.729 5.156 1.00 86.81 158 LEU A C 1
ATOM 1273 O O . LEU A 1 158 ? 2.437 8.515 4.318 1.00 86.81 158 LEU A O 1
ATOM 1277 N N . SER A 1 159 ? 0.442 7.998 5.210 1.00 84.44 159 SER A N 1
ATOM 1278 C CA . SER A 1 159 ? 0.152 6.913 4.264 1.00 84.44 159 SER A CA 1
ATOM 1279 C C . SER A 1 159 ? 0.034 7.437 2.828 1.00 84.44 159 SER A C 1
ATOM 1281 O O . SER A 1 159 ? 0.633 6.858 1.916 1.00 84.44 159 SER A O 1
ATOM 1283 N N . ARG A 1 160 ? -0.619 8.589 2.625 1.00 85.62 160 ARG A N 1
ATOM 1284 C CA . ARG A 1 160 ? -0.682 9.259 1.317 1.00 85.62 160 ARG A CA 1
ATOM 1285 C C . ARG A 1 160 ? 0.692 9.714 0.829 1.00 85.62 160 ARG A C 1
ATOM 1287 O O . ARG A 1 160 ? 1.022 9.566 -0.353 1.00 85.62 160 ARG A O 1
ATOM 1294 N N . GLU A 1 161 ? 1.521 10.259 1.721 1.00 91.00 161 GLU A N 1
ATOM 1295 C CA . GLU A 1 161 ? 2.906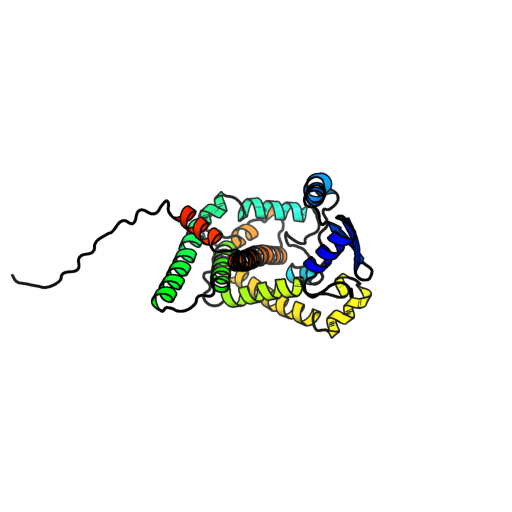 10.611 1.392 1.00 91.00 161 GLU A CA 1
ATOM 1296 C C . GLU A 1 161 ? 3.719 9.376 0.983 1.00 91.00 161 GLU A C 1
ATOM 1298 O O . GLU A 1 161 ? 4.482 9.449 0.017 1.00 91.00 161 GLU A O 1
ATOM 1303 N N . VAL A 1 162 ? 3.521 8.229 1.642 1.00 91.75 162 VAL A N 1
ATOM 1304 C CA . VAL A 1 162 ? 4.161 6.967 1.245 1.00 91.75 162 VAL A CA 1
ATOM 1305 C C . VAL A 1 162 ? 3.740 6.553 -0.151 1.00 91.75 162 VAL A C 1
ATOM 1307 O O . VAL A 1 162 ? 4.618 6.328 -0.978 1.00 91.75 162 VAL A O 1
ATOM 1310 N N . VAL A 1 163 ? 2.441 6.498 -0.460 1.00 89.81 163 VAL A N 1
ATOM 1311 C CA . VAL A 1 163 ? 1.976 6.128 -1.811 1.00 89.81 163 VAL A CA 1
ATOM 1312 C C . VAL A 1 163 ? 2.523 7.079 -2.871 1.00 89.81 163 VAL A C 1
ATOM 1314 O O . VAL A 1 163 ? 2.965 6.638 -3.936 1.00 89.81 163 VAL A O 1
ATOM 1317 N N . THR A 1 164 ? 2.577 8.374 -2.560 1.00 90.88 164 THR A N 1
ATOM 1318 C CA . THR A 1 164 ? 3.158 9.384 -3.449 1.00 90.88 164 THR A CA 1
ATOM 1319 C C . THR A 1 164 ? 4.637 9.103 -3.708 1.00 90.88 164 THR A C 1
ATOM 1321 O O . THR A 1 164 ? 5.070 9.062 -4.859 1.00 90.88 164 THR A O 1
ATOM 1324 N N . LEU A 1 165 ? 5.427 8.863 -2.660 1.00 93.19 165 LEU A N 1
ATOM 1325 C CA . LEU A 1 165 ? 6.864 8.603 -2.775 1.00 93.19 165 LEU A CA 1
ATOM 1326 C C . LEU A 1 165 ? 7.169 7.253 -3.431 1.00 93.19 165 LEU A C 1
ATOM 1328 O O . LEU A 1 165 ? 8.106 7.161 -4.218 1.00 93.19 165 LEU A O 1
ATOM 1332 N N . MET A 1 166 ? 6.350 6.239 -3.164 1.00 89.94 166 MET A N 1
ATOM 1333 C CA . MET A 1 166 ? 6.379 4.930 -3.818 1.00 89.94 166 MET A CA 1
ATOM 1334 C C . MET A 1 166 ? 6.108 5.018 -5.322 1.00 89.94 166 MET A C 1
ATOM 1336 O O . MET A 1 166 ? 6.667 4.246 -6.096 1.00 89.94 166 MET A O 1
ATOM 1340 N N . SER A 1 167 ? 5.263 5.967 -5.730 1.00 86.69 167 SER A N 1
ATOM 1341 C CA . SER A 1 167 ? 4.904 6.206 -7.133 1.00 86.69 167 SER A CA 1
ATOM 1342 C C . SER A 1 167 ? 5.813 7.235 -7.817 1.00 86.69 167 SER A C 1
ATOM 1344 O O . SER A 1 167 ? 5.727 7.431 -9.030 1.00 86.69 167 SER A O 1
ATOM 1346 N N . THR A 1 168 ? 6.676 7.913 -7.055 1.00 88.31 168 THR A N 1
ATOM 1347 C CA . THR A 1 168 ? 7.568 8.953 -7.572 1.00 88.31 168 THR A CA 1
ATOM 1348 C C . THR A 1 168 ? 8.720 8.327 -8.347 1.00 88.31 168 THR A C 1
ATOM 1350 O O . THR A 1 168 ? 9.317 7.335 -7.936 1.00 88.31 168 THR A O 1
ATOM 1353 N N . PHE A 1 169 ? 9.071 8.943 -9.474 1.00 85.38 169 PHE A N 1
ATOM 1354 C CA . PHE A 1 169 ? 10.197 8.502 -10.281 1.00 85.38 169 PHE A CA 1
ATOM 1355 C C . PHE A 1 169 ? 11.517 8.568 -9.493 1.00 85.38 169 PHE A C 1
ATOM 1357 O O . PHE A 1 169 ? 11.911 9.632 -9.015 1.00 85.38 169 PHE A O 1
ATOM 1364 N N . SER A 1 170 ? 12.221 7.438 -9.428 1.00 88.56 170 SER A N 1
ATOM 1365 C CA . SER A 1 170 ? 13.516 7.276 -8.761 1.00 88.56 170 SER A CA 1
ATOM 1366 C C . SER A 1 170 ? 14.570 6.861 -9.782 1.00 88.56 170 SER A C 1
ATOM 1368 O O . SER A 1 170 ? 14.421 5.850 -10.470 1.00 88.56 170 SER A O 1
ATOM 1370 N N . PHE A 1 171 ? 15.660 7.621 -9.899 1.00 89.44 171 PHE A N 1
ATOM 1371 C CA . PHE A 1 171 ? 16.744 7.302 -10.831 1.00 89.44 171 PHE A CA 1
ATOM 1372 C C . PHE A 1 171 ? 17.432 5.985 -10.468 1.00 89.44 171 PHE A C 1
ATOM 1374 O O . PHE A 1 171 ? 17.821 5.225 -11.361 1.00 89.44 171 PHE A O 1
ATOM 1381 N N . GLN A 1 172 ? 17.554 5.702 -9.170 1.00 90.19 172 GLN A N 1
ATOM 1382 C CA . GLN A 1 172 ? 18.130 4.469 -8.653 1.00 90.19 172 GLN A CA 1
ATOM 1383 C C . GLN A 1 172 ? 17.373 3.221 -9.122 1.00 90.19 172 GLN A C 1
ATOM 1385 O O . GLN A 1 172 ? 18.023 2.223 -9.434 1.00 90.19 172 GLN A O 1
ATOM 1390 N N . ASP A 1 173 ? 16.044 3.291 -9.235 1.00 88.94 173 ASP A N 1
ATOM 1391 C CA . ASP A 1 173 ? 15.202 2.141 -9.601 1.00 88.94 173 ASP A CA 1
ATOM 1392 C C . ASP A 1 173 ? 15.379 1.734 -11.075 1.00 88.94 173 ASP A C 1
ATOM 1394 O O . ASP A 1 173 ? 15.263 0.561 -11.427 1.00 88.94 173 ASP A O 1
ATOM 1398 N N . PHE A 1 174 ? 15.733 2.682 -11.951 1.00 84.00 174 PHE A N 1
ATOM 1399 C CA . PHE A 1 174 ? 15.989 2.409 -13.373 1.00 84.00 174 PHE A CA 1
ATOM 1400 C C . PHE A 1 174 ? 17.464 2.166 -13.695 1.00 84.00 174 PHE A C 1
ATOM 1402 O O . PHE A 1 174 ? 17.793 1.490 -14.674 1.00 84.00 174 PHE A O 1
ATOM 1409 N N . SER A 1 175 ? 18.368 2.767 -12.922 1.00 85.69 175 SER A N 1
ATOM 1410 C CA . SER A 1 175 ? 19.808 2.621 -13.098 1.00 85.69 175 SER A CA 1
ATOM 1411 C C . SER A 1 175 ? 20.531 2.940 -11.787 1.00 85.69 175 SER A C 1
ATOM 1413 O O . SER A 1 175 ? 20.742 4.118 -11.493 1.00 85.69 175 SER A O 1
ATOM 1415 N N . PRO A 1 176 ? 21.043 1.932 -11.054 1.00 85.44 176 PRO A N 1
ATOM 1416 C CA . PRO A 1 176 ? 21.728 2.140 -9.775 1.00 85.44 176 PRO A CA 1
ATOM 1417 C C . PRO A 1 176 ? 22.868 3.170 -9.829 1.00 85.44 176 PRO A C 1
ATOM 1419 O O . PRO A 1 176 ? 23.047 3.957 -8.902 1.00 85.44 176 PRO A O 1
ATOM 1422 N N . ALA A 1 177 ? 23.590 3.243 -10.956 1.00 87.69 177 ALA A N 1
ATOM 1423 C CA . ALA A 1 177 ? 24.659 4.222 -11.185 1.00 87.69 177 ALA A CA 1
ATOM 1424 C C . ALA A 1 177 ? 24.188 5.694 -11.178 1.00 87.69 177 ALA A C 1
ATOM 1426 O O . ALA A 1 177 ? 25.003 6.597 -11.010 1.00 87.69 177 ALA A O 1
ATOM 1427 N N . LEU A 1 178 ? 22.889 5.946 -11.366 1.00 88.88 178 LEU A N 1
ATOM 1428 C CA . LEU A 1 178 ? 22.279 7.278 -11.345 1.00 88.88 178 LEU A CA 1
ATOM 1429 C C . LEU A 1 178 ? 21.614 7.606 -10.003 1.00 88.88 178 LEU A C 1
ATOM 1431 O O . LEU A 1 178 ? 21.094 8.705 -9.847 1.00 88.88 178 LEU A O 1
ATOM 1435 N N . GLY A 1 179 ? 21.664 6.713 -9.009 1.00 88.38 179 GLY A N 1
ATOM 1436 C CA . GLY A 1 179 ? 20.980 6.928 -7.729 1.00 88.38 179 GLY A CA 1
ATOM 1437 C C . GLY A 1 179 ? 21.477 8.140 -6.928 1.00 88.38 179 GLY A C 1
ATOM 1438 O O . GLY A 1 179 ? 20.783 8.626 -6.042 1.00 88.38 179 GLY A O 1
ATOM 1439 N N . TRP A 1 180 ? 22.661 8.684 -7.233 1.00 92.69 180 TRP A N 1
ATOM 1440 C CA . TRP A 1 180 ? 23.126 9.944 -6.635 1.00 92.69 180 TRP A CA 1
ATOM 1441 C C . TRP A 1 180 ? 22.242 11.142 -7.015 1.00 92.69 180 TRP A C 1
ATOM 1443 O O . TRP A 1 180 ? 22.163 12.096 -6.241 1.00 92.69 180 TRP A O 1
ATOM 1453 N N . ILE A 1 181 ? 21.544 11.084 -8.156 1.00 93.19 181 ILE A N 1
ATOM 1454 C CA . ILE A 1 181 ? 20.607 12.127 -8.591 1.00 93.19 181 ILE A CA 1
ATOM 1455 C C . ILE A 1 181 ? 19.431 12.221 -7.613 1.00 93.19 181 ILE A C 1
ATOM 1457 O O . ILE A 1 181 ? 19.032 13.327 -7.265 1.00 93.19 181 ILE A O 1
ATOM 1461 N N . ASP A 1 182 ? 18.956 11.097 -7.066 1.00 93.12 182 ASP A N 1
ATOM 1462 C CA . ASP A 1 182 ? 17.872 11.083 -6.071 1.00 93.12 182 ASP A CA 1
ATOM 1463 C C . ASP A 1 182 ? 18.254 11.788 -4.757 1.00 93.12 182 ASP A C 1
ATOM 1465 O O . ASP A 1 182 ? 17.392 12.223 -3.990 1.00 93.12 182 ASP A O 1
ATOM 1469 N N . SER A 1 183 ? 19.557 11.913 -4.471 1.00 93.62 183 SER A N 1
ATOM 1470 C CA . SER A 1 183 ? 20.041 12.752 -3.369 1.00 93.62 183 SER A CA 1
ATOM 1471 C C . SER A 1 183 ? 19.943 14.239 -3.717 1.00 93.62 183 SER A C 1
ATOM 1473 O O . SER A 1 183 ? 19.580 15.035 -2.855 1.00 93.62 183 SER A O 1
ATOM 1475 N N . LEU A 1 184 ? 20.259 14.618 -4.961 1.00 94.12 184 LEU A N 1
ATOM 1476 C CA . LEU A 1 184 ? 20.225 16.010 -5.422 1.00 94.12 184 LEU A CA 1
ATOM 1477 C C . LEU A 1 184 ? 18.803 16.542 -5.596 1.00 94.12 184 LEU A C 1
ATOM 1479 O O . LEU A 1 184 ? 18.553 17.702 -5.286 1.00 94.12 184 LEU A O 1
ATOM 1483 N N . THR A 1 185 ? 17.867 15.702 -6.044 1.00 92.75 185 THR A N 1
ATOM 1484 C CA . THR A 1 185 ? 16.440 16.059 -6.126 1.00 92.75 185 THR A CA 1
ATOM 1485 C C . THR A 1 185 ? 15.779 16.145 -4.749 1.00 92.75 185 THR A C 1
ATOM 1487 O O . THR A 1 185 ? 14.660 16.634 -4.631 1.00 92.75 185 THR A O 1
ATOM 1490 N N . GLY A 1 186 ? 16.450 15.665 -3.695 1.00 94.44 186 GLY A N 1
ATOM 1491 C CA . GLY A 1 186 ? 15.920 15.609 -2.335 1.00 94.44 186 GLY A CA 1
ATOM 1492 C C . GLY A 1 186 ? 15.005 14.411 -2.059 1.00 94.44 186 GLY A C 1
ATOM 1493 O O . GLY A 1 186 ? 14.586 14.242 -0.911 1.00 94.44 186 GLY A O 1
ATOM 1494 N N . LEU A 1 187 ? 14.750 13.543 -3.048 1.00 94.75 187 LEU A N 1
ATOM 1495 C CA . LEU A 1 187 ? 13.870 12.377 -2.914 1.00 94.75 187 LEU A CA 1
ATOM 1496 C C . LEU A 1 187 ? 14.310 11.465 -1.762 1.00 94.75 187 LEU A C 1
ATOM 1498 O O . LEU A 1 187 ? 13.515 11.146 -0.880 1.00 94.75 187 LEU A O 1
ATOM 1502 N N . ARG A 1 188 ? 15.603 11.123 -1.693 1.00 94.06 188 ARG A N 1
ATOM 1503 C CA . ARG A 1 188 ? 16.147 10.278 -0.611 1.00 94.06 188 ARG A CA 1
ATOM 1504 C C . ARG A 1 188 ? 15.954 10.885 0.778 1.00 94.06 188 ARG A C 1
ATOM 1506 O O . ARG A 1 188 ? 15.686 10.162 1.736 1.00 94.06 188 ARG A O 1
ATOM 1513 N N . LYS A 1 189 ? 16.095 12.210 0.897 1.00 95.94 189 LYS A N 1
ATOM 1514 C CA . LYS A 1 189 ? 15.886 12.924 2.164 1.00 95.94 189 LYS A CA 1
ATOM 1515 C C . LYS A 1 189 ? 14.412 12.878 2.563 1.00 95.94 189 LYS A C 1
ATOM 1517 O O . LYS A 1 189 ? 14.123 12.614 3.726 1.00 95.94 189 LYS A O 1
ATOM 1522 N N . LYS A 1 190 ? 13.499 13.096 1.611 1.00 96.31 190 LYS A N 1
ATOM 1523 C CA . LYS A 1 190 ? 12.055 13.060 1.868 1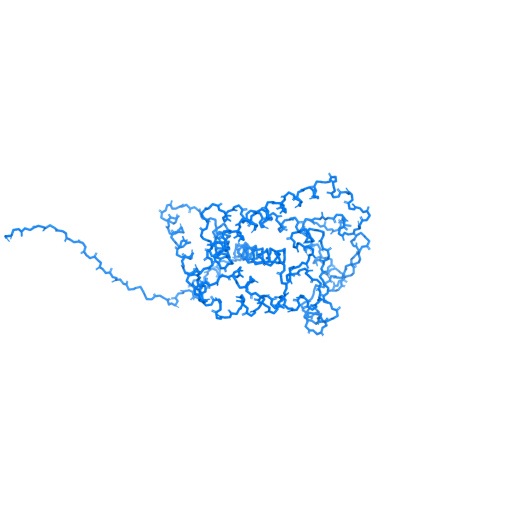.00 96.31 190 LYS A CA 1
ATOM 1524 C C . LYS A 1 190 ? 11.587 11.655 2.260 1.00 96.31 190 LYS A C 1
ATOM 1526 O O . LYS A 1 190 ? 10.935 11.534 3.289 1.00 96.31 190 LYS A O 1
ATOM 1531 N N . VAL A 1 191 ? 12.012 10.610 1.540 1.00 96.44 191 VAL A N 1
ATOM 1532 C CA . VAL A 1 191 ? 11.735 9.202 1.898 1.00 96.44 191 VAL A CA 1
ATOM 1533 C C . VAL A 1 191 ? 12.192 8.894 3.323 1.00 96.44 191 VAL A C 1
ATOM 1535 O O . VAL A 1 191 ? 11.418 8.370 4.116 1.00 96.44 191 VAL A O 1
ATOM 1538 N N . ARG A 1 192 ? 13.420 9.282 3.690 1.00 96.31 192 ARG A N 1
ATOM 1539 C CA . ARG A 1 192 ? 13.938 9.057 5.048 1.00 96.31 192 ARG A CA 1
ATOM 1540 C C . ARG A 1 192 ? 13.153 9.814 6.122 1.00 96.31 192 ARG A C 1
ATOM 1542 O O . ARG A 1 192 ? 12.927 9.253 7.185 1.00 96.31 192 ARG A O 1
ATOM 1549 N N . SER A 1 193 ? 12.766 11.060 5.856 1.00 96.69 193 SER A N 1
ATOM 1550 C CA . SER A 1 193 ? 11.975 11.867 6.795 1.00 96.69 193 SER A CA 1
ATOM 1551 C C . SER A 1 193 ? 10.627 11.211 7.084 1.00 96.69 193 SER A C 1
ATOM 1553 O O . SER A 1 193 ? 10.284 11.013 8.241 1.00 96.69 193 SER A O 1
ATOM 1555 N N . VAL A 1 194 ? 9.900 10.813 6.035 1.00 96.06 194 VAL A N 1
ATOM 1556 C CA . VAL A 1 194 ? 8.585 10.167 6.173 1.00 96.06 194 VAL A CA 1
ATOM 1557 C C . VAL A 1 194 ? 8.714 8.814 6.870 1.00 96.06 194 VAL A C 1
ATOM 1559 O O . VAL A 1 194 ? 7.923 8.504 7.754 1.00 96.06 194 VAL A O 1
ATOM 1562 N N . TYR A 1 195 ? 9.755 8.040 6.545 1.00 95.44 195 TYR A N 1
ATOM 1563 C CA . TYR A 1 195 ? 10.050 6.785 7.238 1.00 95.44 195 TYR A CA 1
ATOM 1564 C C . TYR A 1 195 ? 10.226 6.986 8.747 1.00 95.44 195 TYR A C 1
ATOM 1566 O O . TYR A 1 195 ? 9.649 6.238 9.522 1.00 95.44 195 TYR A O 1
ATOM 1574 N N . GLN A 1 196 ? 10.979 8.004 9.175 1.00 96.06 196 GLN A N 1
ATOM 1575 C CA . GLN A 1 196 ? 11.208 8.268 10.601 1.00 96.06 196 GLN A CA 1
ATOM 1576 C C . GLN A 1 196 ? 9.918 8.613 11.351 1.00 96.06 196 GLN A C 1
ATOM 1578 O O . GLN A 1 196 ? 9.739 8.188 12.491 1.00 96.06 196 GLN A O 1
ATOM 1583 N N . GLU A 1 197 ? 9.018 9.368 10.722 1.00 93.62 197 GLU A N 1
ATOM 1584 C CA . GLU A 1 197 ? 7.721 9.709 11.313 1.00 93.62 197 GLU A CA 1
ATOM 1585 C C . GLU A 1 197 ? 6.819 8.477 11.450 1.00 93.62 197 GLU A C 1
ATOM 1587 O O . GLU A 1 197 ? 6.217 8.272 12.503 1.00 93.62 197 GLU A O 1
ATOM 1592 N N . ILE A 1 198 ? 6.777 7.626 10.422 1.00 91.81 198 ILE A N 1
ATOM 1593 C CA . ILE A 1 198 ? 6.014 6.370 10.438 1.00 91.81 198 ILE A CA 1
ATOM 1594 C C . ILE A 1 198 ? 6.578 5.398 11.467 1.00 91.81 198 ILE A C 1
ATOM 1596 O O . ILE A 1 198 ? 5.821 4.810 12.234 1.00 91.81 198 ILE A O 1
ATOM 1600 N N . ASP A 1 199 ? 7.900 5.255 11.515 1.00 93.50 199 ASP A N 1
ATOM 1601 C CA . ASP A 1 199 ? 8.566 4.385 12.475 1.00 93.50 199 ASP A CA 1
ATOM 1602 C C . ASP A 1 199 ? 8.258 4.837 13.905 1.00 93.50 199 ASP A C 1
ATOM 1604 O O . ASP A 1 199 ? 7.793 4.043 14.714 1.00 93.50 199 ASP A O 1
ATOM 1608 N N . THR A 1 200 ? 8.368 6.140 14.185 1.00 92.38 200 THR A N 1
ATOM 1609 C CA . THR A 1 200 ? 8.003 6.719 15.491 1.00 92.38 200 THR A CA 1
ATOM 1610 C C . THR A 1 200 ? 6.538 6.451 15.843 1.00 92.38 200 THR A C 1
ATOM 1612 O O . THR A 1 200 ? 6.224 6.116 16.987 1.00 92.38 200 THR A O 1
ATOM 1615 N N . TYR A 1 201 ? 5.633 6.586 14.871 1.00 88.12 201 TYR A N 1
ATOM 1616 C CA . TYR A 1 201 ? 4.217 6.294 15.068 1.00 88.12 201 TYR A CA 1
ATOM 1617 C C . TYR A 1 201 ? 3.990 4.820 15.422 1.00 88.12 201 TYR A C 1
ATOM 1619 O O . TYR A 1 201 ? 3.329 4.530 16.419 1.00 88.12 201 TYR A O 1
ATOM 1627 N N . PHE A 1 202 ? 4.558 3.887 14.653 1.00 88.38 202 PHE A N 1
ATOM 1628 C CA . PHE A 1 202 ? 4.386 2.464 14.924 1.00 88.38 202 PHE A CA 1
ATOM 1629 C C . PHE A 1 202 ? 5.042 2.029 16.231 1.00 88.38 202 PHE A C 1
ATOM 1631 O O . PHE A 1 202 ? 4.453 1.229 16.953 1.00 88.38 202 PHE A O 1
ATOM 1638 N N . GLU A 1 203 ? 6.203 2.580 16.583 1.00 89.94 203 GLU A N 1
ATOM 1639 C CA . GLU A 1 203 ? 6.833 2.319 17.878 1.00 89.94 203 GLU A CA 1
ATOM 1640 C C . GLU A 1 203 ? 5.908 2.723 19.035 1.00 89.94 203 GLU A C 1
ATOM 1642 O O . GLU A 1 203 ? 5.655 1.913 19.929 1.00 89.94 203 GLU A O 1
ATOM 1647 N N . LYS A 1 204 ? 5.301 3.916 18.966 1.00 86.19 204 LYS A N 1
ATOM 1648 C CA . LYS A 1 204 ? 4.320 4.378 19.959 1.00 86.19 204 LYS A CA 1
ATOM 1649 C C . LYS A 1 204 ? 3.096 3.460 20.032 1.00 86.19 204 LYS A C 1
ATOM 1651 O O . LYS A 1 204 ? 2.677 3.077 21.122 1.00 86.19 204 LYS A O 1
ATOM 1656 N N . VAL A 1 205 ? 2.534 3.088 18.883 1.00 82.62 205 VAL A N 1
ATOM 1657 C CA . VAL A 1 205 ? 1.385 2.171 18.801 1.00 82.62 205 VAL A CA 1
ATOM 1658 C C . VAL A 1 205 ? 1.709 0.829 19.455 1.00 82.62 205 VAL A C 1
ATOM 1660 O O . VAL A 1 205 ? 0.914 0.309 20.236 1.00 82.62 205 VAL A O 1
ATOM 1663 N N . MET A 1 206 ? 2.890 0.280 19.178 1.00 82.50 206 MET A N 1
ATOM 1664 C CA . MET A 1 206 ? 3.328 -0.983 19.754 1.00 82.50 206 MET A CA 1
ATOM 1665 C C . MET A 1 206 ? 3.520 -0.907 21.271 1.00 82.50 206 MET A C 1
ATOM 1667 O O . MET A 1 206 ? 3.106 -1.820 21.984 1.00 82.50 206 MET A O 1
ATOM 1671 N N . GLU A 1 207 ? 4.114 0.172 21.778 1.00 83.62 207 GLU A N 1
ATOM 1672 C CA . GLU A 1 207 ? 4.291 0.391 23.219 1.00 83.62 207 GLU A CA 1
ATOM 1673 C C . GLU A 1 207 ? 2.951 0.517 23.955 1.00 83.62 207 GLU A C 1
ATOM 1675 O O . GLU A 1 207 ? 2.731 -0.139 24.978 1.00 83.62 207 GLU A O 1
ATOM 1680 N N . GLU A 1 208 ? 2.025 1.311 23.414 1.00 77.94 208 GLU A N 1
ATOM 1681 C CA . GLU A 1 208 ? 0.688 1.478 23.987 1.00 77.94 208 GLU A CA 1
ATOM 1682 C C . GLU A 1 208 ? -0.100 0.164 23.998 1.00 77.94 208 GLU A C 1
ATOM 1684 O O . GLU A 1 208 ? -0.866 -0.097 24.929 1.00 77.94 208 GLU A O 1
ATOM 1689 N N . HIS A 1 209 ? 0.093 -0.673 22.983 1.00 75.12 209 HIS A N 1
ATOM 1690 C CA . HIS A 1 209 ? -0.620 -1.931 22.834 1.00 75.12 209 HIS A CA 1
ATOM 1691 C C . HIS A 1 209 ? -0.133 -3.007 23.824 1.00 75.12 209 HIS A C 1
ATOM 1693 O O . HIS A 1 209 ? -0.951 -3.628 24.506 1.00 75.12 209 HIS A O 1
ATOM 1699 N N . VAL A 1 210 ? 1.186 -3.146 24.032 1.00 67.50 210 VAL A N 1
ATOM 1700 C CA . VAL A 1 210 ? 1.761 -4.062 25.046 1.00 67.50 210 VAL A CA 1
ATOM 1701 C C . VAL A 1 210 ? 1.224 -3.764 26.454 1.00 67.50 210 VAL A C 1
ATOM 1703 O O . VAL A 1 210 ? 0.996 -4.681 27.244 1.00 67.50 210 VAL A O 1
ATOM 1706 N N . SER A 1 211 ? 0.948 -2.495 26.767 1.00 59.12 211 SER A N 1
ATOM 1707 C CA . SER A 1 211 ? 0.425 -2.084 28.079 1.00 59.12 211 SER A CA 1
ATOM 1708 C C . SER A 1 211 ? -1.031 -2.506 28.358 1.00 59.12 211 SER A C 1
ATOM 1710 O O . SER A 1 211 ? -1.472 -2.455 29.507 1.00 59.12 211 SER A O 1
ATOM 1712 N N . LYS A 1 212 ? -1.782 -2.945 27.335 1.00 62.59 212 LYS A N 1
ATOM 1713 C CA . LYS A 1 212 ? -3.232 -3.232 27.400 1.00 62.59 212 LYS A CA 1
ATOM 1714 C C . LYS A 1 212 ? -3.589 -4.726 27.304 1.00 62.59 212 LYS A C 1
ATOM 1716 O O . LYS A 1 212 ? -4.772 -5.068 27.342 1.00 62.59 212 LYS A O 1
ATOM 1721 N N . SER A 1 213 ? -2.593 -5.613 27.213 1.00 53.69 213 SER A N 1
ATOM 1722 C CA . SER A 1 213 ? -2.737 -7.055 26.945 1.00 53.69 213 SER A CA 1
ATOM 1723 C C . SER A 1 213 ? -3.334 -7.859 28.125 1.00 53.69 213 SER A C 1
ATOM 1725 O O . SER A 1 213 ? -2.642 -8.635 28.787 1.00 53.69 213 SER A O 1
ATOM 1727 N N . GLN A 1 214 ? -4.638 -7.709 28.374 1.00 54.25 214 GLN A N 1
ATOM 1728 C CA . GLN A 1 214 ? -5.498 -8.696 29.051 1.00 54.25 214 GLN A CA 1
ATOM 1729 C C . GLN A 1 214 ? -6.922 -8.640 28.468 1.00 54.25 214 GLN A C 1
ATOM 1731 O O . GLN A 1 214 ? -7.864 -8.219 29.139 1.00 54.25 214 GLN A O 1
ATOM 1736 N N . GLN A 1 215 ? -7.093 -9.021 27.198 1.00 57.62 215 GLN A N 1
ATOM 1737 C CA . GLN A 1 215 ? -8.413 -9.062 26.556 1.00 57.62 215 GLN A CA 1
ATOM 1738 C C . GLN A 1 215 ? -8.777 -10.446 26.009 1.00 57.62 215 GLN A C 1
ATOM 1740 O O . GLN A 1 215 ? -7.919 -11.261 25.679 1.00 57.62 215 GLN A O 1
ATOM 1745 N N . ASP A 1 216 ? -10.089 -10.685 25.949 1.00 60.12 216 ASP A N 1
ATOM 1746 C CA . ASP A 1 216 ? -10.732 -11.857 25.354 1.00 60.12 216 ASP A CA 1
ATOM 1747 C C . ASP A 1 216 ? -10.394 -11.985 23.853 1.00 60.12 216 ASP A C 1
ATOM 1749 O O . ASP A 1 216 ? -10.295 -10.979 23.146 1.00 60.12 216 ASP A O 1
ATOM 1753 N N . ASP A 1 217 ? -10.270 -13.216 23.342 1.00 60.28 217 ASP A N 1
ATOM 1754 C CA . ASP A 1 217 ? -9.896 -13.525 21.944 1.00 60.28 217 ASP A CA 1
ATOM 1755 C C . ASP A 1 217 ? -10.818 -12.843 20.916 1.00 60.28 217 ASP A C 1
ATOM 1757 O O . ASP A 1 217 ? -10.415 -12.512 19.794 1.00 60.28 217 ASP A O 1
ATOM 1761 N N . SER A 1 218 ? -12.070 -12.590 21.306 1.00 59.69 218 SER A N 1
ATOM 1762 C CA . SER A 1 218 ? -13.069 -11.911 20.481 1.00 59.69 218 SER A CA 1
ATOM 1763 C C . SER A 1 218 ? -12.733 -10.442 20.183 1.00 59.69 218 SER A C 1
ATOM 1765 O O . SER A 1 218 ? -13.221 -9.915 19.180 1.00 59.69 218 SER A O 1
ATOM 1767 N N . LYS A 1 219 ? -11.873 -9.809 20.994 1.00 64.25 219 LYS A N 1
ATOM 1768 C CA . LYS A 1 219 ? -11.478 -8.394 20.891 1.00 64.25 219 LYS A CA 1
ATOM 1769 C C . LYS A 1 219 ? -10.031 -8.162 20.464 1.00 64.25 219 LYS A C 1
ATOM 1771 O O . LYS A 1 219 ? -9.661 -7.009 20.285 1.00 64.25 219 LYS A O 1
ATOM 1776 N N . LYS A 1 220 ? -9.244 -9.226 20.275 1.00 72.94 220 LYS A N 1
ATOM 1777 C CA . LYS A 1 220 ? -7.872 -9.112 19.768 1.00 72.94 220 LYS A CA 1
ATOM 1778 C C . LYS A 1 220 ? -7.854 -8.435 18.405 1.00 72.94 220 LYS A C 1
ATOM 1780 O O . LYS A 1 220 ? -8.554 -8.890 17.490 1.00 72.94 220 LYS A O 1
ATOM 1785 N N . ASP A 1 221 ? -7.045 -7.394 18.276 1.00 76.38 221 ASP A N 1
ATOM 1786 C CA . ASP A 1 221 ? -6.772 -6.775 16.984 1.00 76.38 221 ASP A CA 1
ATOM 1787 C C . ASP A 1 221 ? -5.640 -7.488 16.244 1.00 76.38 221 ASP A C 1
ATOM 1789 O O . ASP A 1 221 ? -5.130 -8.529 16.663 1.00 76.38 221 ASP A O 1
ATOM 1793 N N . PHE A 1 222 ? -5.292 -6.981 15.066 1.00 78.12 222 PHE A N 1
ATOM 1794 C CA . PHE A 1 222 ? -4.252 -7.601 14.261 1.00 78.12 222 PHE A CA 1
ATOM 1795 C C . PHE A 1 222 ? -2.874 -7.556 14.928 1.00 78.12 222 PHE A C 1
ATOM 1797 O O . PHE A 1 222 ? -2.088 -8.489 14.762 1.00 78.12 222 PHE A O 1
ATOM 1804 N N . LEU A 1 223 ? -2.581 -6.506 15.695 1.00 81.62 223 LEU A N 1
ATOM 1805 C CA . LEU A 1 223 ? -1.316 -6.374 16.402 1.00 81.62 223 LEU A CA 1
ATOM 1806 C C . LEU A 1 223 ? -1.189 -7.405 17.535 1.00 81.62 223 LEU A C 1
ATOM 1808 O O . LEU A 1 223 ? -0.114 -7.993 17.692 1.00 81.62 223 LEU A O 1
ATOM 1812 N N . ASP A 1 224 ? -2.280 -7.693 18.251 1.00 78.44 224 ASP A N 1
ATOM 1813 C CA . ASP A 1 224 ? -2.353 -8.797 19.220 1.00 78.44 224 ASP A CA 1
ATOM 1814 C C . ASP A 1 224 ? -2.076 -10.145 18.539 1.00 78.44 224 ASP A C 1
ATOM 1816 O O . ASP A 1 224 ? -1.323 -10.986 19.043 1.00 78.44 224 ASP A O 1
ATOM 1820 N N . LEU A 1 225 ? -2.693 -10.356 17.369 1.00 78.81 225 LEU A N 1
ATOM 1821 C CA . LEU A 1 225 ? -2.543 -11.593 16.606 1.00 78.81 225 LEU A CA 1
ATOM 1822 C C . LEU A 1 225 ? -1.107 -11.766 16.129 1.00 78.81 225 LEU A C 1
ATOM 1824 O O . LEU A 1 225 ? -0.588 -12.865 16.246 1.00 78.81 225 LEU A O 1
ATOM 1828 N N . LEU A 1 226 ? -0.443 -10.714 15.646 1.00 78.44 226 LEU A N 1
ATOM 1829 C CA . LEU A 1 226 ? 0.952 -10.795 15.213 1.00 78.44 226 LEU A CA 1
ATOM 1830 C C . LEU A 1 226 ? 1.919 -11.087 16.367 1.00 78.44 226 LEU A C 1
ATOM 1832 O O . LEU A 1 226 ? 2.820 -11.908 16.205 1.00 78.44 226 LEU A O 1
ATOM 1836 N N . HIS A 1 227 ? 1.721 -10.476 17.539 1.00 75.75 227 HIS A N 1
ATOM 1837 C CA . HIS A 1 227 ? 2.565 -10.742 18.711 1.00 75.75 227 HIS A CA 1
ATOM 1838 C C . HIS A 1 227 ? 2.432 -12.178 19.233 1.00 75.75 227 HIS A C 1
ATOM 1840 O O . HIS A 1 227 ? 3.400 -12.738 19.747 1.00 75.75 227 HIS A O 1
ATOM 1846 N N . GLY A 1 228 ? 1.257 -12.798 19.088 1.00 70.31 228 GLY A N 1
ATOM 1847 C CA . GLY A 1 228 ? 1.019 -14.179 19.518 1.00 70.31 228 GLY A CA 1
ATOM 1848 C C . GLY A 1 228 ? 1.702 -15.252 18.659 1.00 70.31 228 GLY A C 1
ATOM 1849 O O . GLY A 1 228 ? 1.702 -16.423 19.031 1.00 70.31 228 GLY A O 1
ATOM 1850 N N . GLN A 1 229 ? 2.292 -14.885 17.519 1.00 71.31 229 GLN A N 1
ATOM 1851 C CA . GLN A 1 229 ? 2.732 -15.817 16.471 1.00 71.31 229 GLN A CA 1
ATOM 1852 C C . GLN A 1 229 ? 4.219 -16.167 16.610 1.00 71.31 229 GLN A C 1
ATOM 1854 O O . GLN A 1 229 ? 5.011 -16.037 15.675 1.00 71.31 229 GLN A O 1
ATOM 1859 N N . VAL A 1 230 ? 4.593 -16.645 17.804 1.00 63.34 230 VAL A N 1
ATOM 1860 C CA . VAL A 1 230 ? 5.974 -17.020 18.173 1.00 63.34 230 VAL A CA 1
ATOM 1861 C C . VAL A 1 230 ? 6.552 -18.083 17.228 1.00 63.34 230 VAL A C 1
ATOM 1863 O O . VAL A 1 230 ? 7.746 -18.065 16.938 1.00 63.34 230 VAL A O 1
ATOM 1866 N N . GLU A 1 231 ? 5.704 -18.967 16.692 1.00 66.25 231 GLU A N 1
ATOM 1867 C CA . GLU A 1 231 ? 6.094 -20.029 15.750 1.00 66.25 231 GLU A CA 1
ATOM 1868 C C . GLU A 1 231 ? 6.733 -19.502 14.455 1.00 66.25 231 GLU A C 1
ATOM 1870 O O . GLU A 1 231 ? 7.531 -20.204 13.837 1.00 66.25 231 GLU A O 1
ATOM 1875 N N . TYR A 1 232 ? 6.421 -18.267 14.057 1.00 69.56 232 TYR A N 1
ATOM 1876 C CA . TYR A 1 232 ? 6.871 -17.681 12.792 1.00 69.56 232 TYR A CA 1
ATOM 1877 C C . TYR A 1 232 ? 8.084 -16.750 12.944 1.00 69.56 232 TYR A C 1
ATOM 1879 O O . TYR A 1 232 ? 8.534 -16.178 11.953 1.00 69.56 232 TYR A O 1
ATOM 1887 N N . ASN A 1 233 ? 8.619 -16.591 14.165 1.00 77.19 233 ASN A N 1
ATOM 1888 C CA . ASN A 1 233 ? 9.765 -15.726 14.481 1.00 77.19 233 ASN A CA 1
ATOM 1889 C C . ASN A 1 233 ? 9.652 -14.314 13.857 1.00 77.19 233 ASN A C 1
ATOM 1891 O O . ASN A 1 233 ? 10.617 -13.775 13.312 1.00 77.19 233 ASN A O 1
ATOM 1895 N N . ILE A 1 234 ? 8.443 -13.742 13.893 1.00 83.88 234 ILE A N 1
ATOM 1896 C CA . ILE A 1 234 ? 8.130 -12.436 13.304 1.00 83.88 234 ILE A CA 1
ATOM 1897 C C . ILE A 1 234 ? 8.785 -11.353 14.161 1.00 83.88 234 ILE A C 1
ATOM 1899 O O . ILE A 1 234 ? 8.472 -11.199 15.341 1.00 83.88 234 ILE A O 1
ATOM 1903 N N . SER A 1 235 ? 9.709 -10.600 13.566 1.00 89.19 235 SER A N 1
ATOM 1904 C CA . SER A 1 235 ? 10.388 -9.500 14.252 1.00 89.19 235 SER A CA 1
ATOM 1905 C C . SER A 1 235 ? 9.495 -8.260 14.364 1.00 89.19 235 SER A C 1
ATOM 1907 O O . SER A 1 235 ? 8.529 -8.097 13.618 1.00 89.19 235 SER A O 1
ATOM 1909 N N . ARG A 1 236 ? 9.862 -7.333 15.255 1.00 89.94 236 ARG A N 1
ATOM 1910 C CA . ARG A 1 236 ? 9.198 -6.026 15.409 1.00 89.94 236 ARG A CA 1
ATOM 1911 C C . ARG A 1 236 ? 9.108 -5.258 14.087 1.00 89.94 236 ARG A C 1
ATOM 1913 O O . ARG A 1 236 ? 8.050 -4.740 13.756 1.00 89.94 236 ARG A O 1
ATOM 1920 N N . ASP A 1 237 ? 10.176 -5.259 13.296 1.00 92.44 237 ASP A N 1
ATOM 1921 C CA . ASP A 1 237 ? 10.195 -4.602 11.986 1.00 92.44 237 ASP A CA 1
ATOM 1922 C C . ASP A 1 237 ? 9.246 -5.272 10.982 1.00 92.44 237 ASP A C 1
ATOM 1924 O O . ASP A 1 237 ? 8.590 -4.586 10.202 1.00 92.44 237 ASP A O 1
ATOM 1928 N N . ASN A 1 238 ? 9.083 -6.597 11.053 1.00 92.06 238 ASN A N 1
ATOM 1929 C CA . ASN A 1 238 ? 8.103 -7.302 10.224 1.00 92.06 238 ASN A CA 1
ATOM 1930 C C . ASN A 1 238 ? 6.670 -6.922 10.605 1.00 92.06 238 ASN A C 1
ATOM 1932 O O . ASN A 1 238 ? 5.838 -6.716 9.729 1.00 92.06 238 ASN A O 1
ATOM 1936 N N . ILE A 1 239 ? 6.377 -6.786 11.902 1.00 90.94 239 ILE A N 1
ATOM 1937 C CA . ILE A 1 239 ? 5.065 -6.318 12.370 1.00 90.94 239 ILE A CA 1
ATOM 1938 C C . ILE A 1 239 ? 4.769 -4.925 11.805 1.00 90.94 239 ILE A C 1
ATOM 1940 O O . ILE A 1 239 ? 3.692 -4.710 11.251 1.00 90.94 239 ILE A O 1
ATOM 1944 N N . LYS A 1 240 ? 5.735 -3.999 11.879 1.00 92.31 240 LYS A N 1
ATOM 1945 C CA . LYS A 1 240 ? 5.594 -2.642 11.327 1.00 92.31 240 LYS A CA 1
ATOM 1946 C C . LYS A 1 240 ? 5.368 -2.660 9.812 1.00 92.31 240 LYS A C 1
ATOM 1948 O O . LYS A 1 240 ? 4.483 -1.961 9.322 1.00 92.31 240 LYS A O 1
ATOM 1953 N N . ALA A 1 241 ? 6.092 -3.506 9.079 1.00 93.94 241 ALA A N 1
ATOM 1954 C CA . ALA A 1 241 ? 5.897 -3.690 7.642 1.00 93.94 241 ALA A CA 1
ATOM 1955 C C . ALA A 1 241 ? 4.475 -4.190 7.304 1.00 93.94 241 ALA A C 1
ATOM 1957 O O . ALA A 1 241 ? 3.833 -3.665 6.396 1.00 93.94 241 ALA A O 1
ATOM 1958 N N . LEU A 1 242 ? 3.944 -5.144 8.077 1.00 92.00 242 LEU A N 1
ATOM 1959 C CA . LEU A 1 242 ? 2.599 -5.697 7.868 1.00 92.00 242 LEU A CA 1
ATOM 1960 C C . LEU A 1 242 ? 1.475 -4.745 8.269 1.00 92.00 242 LEU A C 1
ATOM 1962 O O . LEU A 1 242 ? 0.432 -4.719 7.617 1.00 92.00 242 LEU A O 1
ATOM 1966 N N . LEU A 1 243 ? 1.673 -3.946 9.318 1.00 89.69 243 LEU A N 1
ATOM 1967 C CA . LEU A 1 243 ? 0.758 -2.852 9.630 1.00 89.69 243 LEU A CA 1
ATOM 1968 C C . LEU A 1 243 ? 0.712 -1.861 8.466 1.00 89.69 243 LEU A C 1
ATOM 1970 O O . LEU A 1 243 ? -0.375 -1.461 8.051 1.00 89.69 243 LEU A O 1
ATOM 1974 N N . MET A 1 244 ? 1.868 -1.523 7.890 1.00 91.25 244 MET A N 1
ATOM 1975 C CA . MET A 1 244 ? 1.940 -0.610 6.753 1.00 91.25 244 MET A CA 1
ATOM 1976 C C . MET A 1 244 ? 1.156 -1.115 5.533 1.00 91.25 244 MET A C 1
ATOM 1978 O O . MET A 1 244 ? 0.443 -0.325 4.915 1.00 91.25 244 MET A O 1
ATOM 1982 N N . ASP A 1 245 ? 1.210 -2.416 5.223 1.00 91.00 245 ASP A N 1
ATOM 1983 C CA . ASP A 1 245 ? 0.386 -3.025 4.163 1.00 91.00 245 ASP A CA 1
ATOM 1984 C C . ASP A 1 245 ? -1.113 -2.828 4.394 1.00 91.00 245 ASP A C 1
ATOM 1986 O O . ASP A 1 245 ? -1.853 -2.491 3.470 1.00 91.00 245 ASP A O 1
ATOM 1990 N N . ILE A 1 246 ? -1.573 -3.058 5.625 1.00 88.31 246 ILE A N 1
ATOM 1991 C CA . ILE A 1 246 ? -2.991 -2.945 5.989 1.00 88.31 246 ILE A CA 1
ATOM 1992 C C . ILE A 1 246 ? -3.460 -1.510 5.835 1.00 88.31 246 ILE A C 1
ATOM 1994 O O . ILE A 1 246 ? -4.523 -1.257 5.270 1.00 88.31 246 ILE A O 1
ATOM 1998 N N . PHE A 1 247 ? -2.652 -0.583 6.333 1.00 85.50 247 PHE A N 1
ATOM 1999 C CA . PHE A 1 247 ? -2.937 0.833 6.275 1.00 85.50 247 PHE A CA 1
ATOM 2000 C C . PHE A 1 247 ? -2.962 1.340 4.838 1.00 85.50 247 PHE A C 1
ATOM 2002 O O . PHE A 1 247 ? -4.014 1.745 4.359 1.00 85.50 247 PHE A O 1
ATOM 2009 N N . VAL A 1 248 ? -1.849 1.238 4.115 1.00 86.75 248 VAL A N 1
ATOM 2010 C CA . VAL A 1 248 ? -1.758 1.732 2.735 1.00 86.75 248 VAL A CA 1
ATOM 2011 C C . VAL A 1 248 ? -2.736 1.005 1.814 1.00 86.75 248 VAL A C 1
ATOM 2013 O O . VAL A 1 248 ? -3.434 1.633 1.018 1.00 86.75 248 VAL A O 1
ATOM 2016 N N . GLY A 1 249 ? -2.810 -0.322 1.921 1.00 84.56 249 GLY A N 1
ATOM 2017 C CA . GLY A 1 249 ? -3.677 -1.139 1.081 1.00 84.56 249 GLY A CA 1
ATOM 2018 C C . GLY A 1 249 ? -5.161 -0.921 1.365 1.00 84.56 249 GLY A C 1
ATOM 2019 O O . GLY A 1 249 ? -5.960 -0.956 0.430 1.00 84.56 249 GLY A O 1
ATOM 2020 N N . GLY A 1 250 ? -5.542 -0.683 2.622 1.00 78.69 250 GLY A N 1
ATOM 2021 C CA . GLY A 1 250 ? -6.936 -0.533 3.038 1.00 78.69 250 GLY A CA 1
ATOM 2022 C C . GLY A 1 250 ? -7.529 0.856 2.803 1.00 78.69 250 GLY A C 1
ATOM 2023 O O . GLY A 1 250 ? -8.735 0.961 2.587 1.00 78.69 250 GLY A O 1
ATOM 2024 N N . THR A 1 251 ? -6.713 1.912 2.828 1.00 77.38 251 THR A N 1
ATOM 2025 C CA . THR A 1 251 ? -7.210 3.298 2.813 1.00 77.38 251 THR A CA 1
ATOM 2026 C C . THR A 1 251 ? -7.119 3.926 1.424 1.00 77.38 251 THR A C 1
ATOM 2028 O O . THR A 1 251 ? -8.122 4.376 0.868 1.00 77.38 251 THR A O 1
ATOM 2031 N N . GLU A 1 252 ? -5.940 3.886 0.802 1.00 77.25 252 GLU A N 1
ATOM 2032 C CA . GLU A 1 252 ? -5.669 4.588 -0.460 1.00 77.25 252 GLU A CA 1
ATOM 2033 C C . GLU A 1 252 ? -6.391 3.937 -1.647 1.00 77.25 252 GLU A C 1
ATOM 2035 O O . GLU A 1 252 ? -6.874 4.623 -2.550 1.00 77.25 252 GLU A O 1
ATOM 2040 N N . THR A 1 253 ? -6.540 2.607 -1.634 1.00 76.19 253 THR A N 1
ATOM 2041 C CA . THR A 1 253 ? -7.288 1.898 -2.685 1.00 76.19 253 THR A CA 1
ATOM 2042 C C . THR A 1 253 ? -8.779 2.225 -2.634 1.00 76.19 253 THR A C 1
ATOM 2044 O O . THR A 1 253 ? -9.391 2.469 -3.673 1.00 76.19 253 THR A O 1
ATOM 2047 N N . ALA A 1 254 ? -9.362 2.278 -1.434 1.00 72.56 254 ALA A N 1
ATOM 2048 C CA . ALA A 1 254 ? -10.768 2.597 -1.238 1.00 72.56 254 ALA A CA 1
ATOM 2049 C C . ALA A 1 254 ? -11.073 4.054 -1.617 1.00 72.56 254 ALA A C 1
ATOM 2051 O O . ALA A 1 254 ? -12.073 4.313 -2.288 1.00 72.56 254 ALA A O 1
ATOM 2052 N N . HIS A 1 255 ? -10.177 4.982 -1.268 1.00 71.44 255 HIS A N 1
ATOM 2053 C CA . HIS A 1 255 ? -10.250 6.374 -1.709 1.00 71.44 255 HIS A CA 1
ATOM 2054 C C . HIS A 1 255 ? -10.212 6.489 -3.243 1.00 71.44 255 HIS A C 1
ATOM 2056 O O . HIS A 1 255 ? -11.102 7.093 -3.842 1.00 71.44 255 HIS A O 1
ATOM 2062 N N . GLY A 1 256 ? -9.249 5.828 -3.897 1.00 71.38 256 GLY A N 1
ATOM 2063 C CA . GLY A 1 256 ? -9.117 5.855 -5.357 1.00 71.38 256 GLY A CA 1
ATOM 2064 C C . GLY A 1 256 ? -10.335 5.303 -6.111 1.00 71.38 256 GLY A C 1
ATOM 2065 O O . GLY A 1 256 ? -10.664 5.799 -7.188 1.00 71.38 256 GLY A O 1
ATOM 2066 N N . VAL A 1 257 ? -11.040 4.313 -5.549 1.00 73.44 257 VAL A N 1
ATOM 2067 C CA . VAL A 1 257 ? -12.288 3.783 -6.131 1.00 73.44 257 VAL A CA 1
ATOM 2068 C C . VAL A 1 257 ? -13.405 4.828 -6.118 1.00 73.44 257 VAL A C 1
ATOM 2070 O O . VAL A 1 257 ? -14.163 4.914 -7.084 1.00 73.44 257 VAL A O 1
ATOM 2073 N N . VAL A 1 258 ? -13.514 5.629 -5.056 1.00 68.19 258 VAL A N 1
ATOM 2074 C CA . VAL A 1 258 ? -14.552 6.666 -4.947 1.00 68.19 258 VAL A CA 1
ATOM 2075 C C . VAL A 1 258 ? -14.244 7.856 -5.839 1.00 68.19 258 VAL A C 1
ATOM 2077 O O . VAL A 1 258 ? -15.138 8.320 -6.546 1.00 68.19 258 VAL A O 1
ATOM 2080 N N . ASP A 1 259 ? -12.988 8.292 -5.883 1.00 66.25 259 ASP A N 1
ATOM 2081 C CA . ASP A 1 259 ? -12.564 9.321 -6.830 1.00 66.25 259 ASP A CA 1
ATOM 2082 C C . ASP A 1 259 ? -12.850 8.864 -8.264 1.00 66.25 259 ASP A C 1
ATOM 2084 O O . ASP A 1 259 ? -13.600 9.514 -8.987 1.00 66.25 259 ASP A O 1
ATOM 2088 N N . GLY A 1 260 ? -12.362 7.686 -8.664 1.00 64.81 260 GLY A N 1
ATOM 2089 C CA . GLY A 1 260 ? -12.613 7.139 -10.000 1.00 64.81 260 GLY A CA 1
ATOM 2090 C C . GLY A 1 260 ? -14.103 6.999 -10.334 1.00 64.81 260 GLY A C 1
ATOM 2091 O O . GLY A 1 260 ? -14.526 7.390 -11.420 1.00 64.81 260 GLY A O 1
ATOM 2092 N N . GLY A 1 261 ? -14.906 6.499 -9.390 1.00 61.41 261 GLY A N 1
ATOM 2093 C CA . GLY A 1 261 ? -16.347 6.322 -9.566 1.00 61.41 261 GLY A CA 1
ATOM 2094 C C . GLY A 1 261 ? -17.120 7.639 -9.661 1.00 61.41 261 GLY A C 1
ATOM 2095 O O . GLY A 1 261 ? -18.044 7.738 -10.462 1.00 61.41 261 GLY A O 1
ATOM 2096 N N . THR A 1 262 ? -16.731 8.671 -8.907 1.00 59.75 262 THR A N 1
ATOM 2097 C CA . THR A 1 262 ? -17.344 10.007 -9.009 1.00 59.75 262 THR A CA 1
ATOM 2098 C C . THR A 1 262 ? -16.987 10.701 -10.322 1.00 59.75 262 THR A C 1
ATOM 2100 O O . THR A 1 262 ? -17.861 11.329 -10.921 1.00 59.75 262 THR A O 1
ATOM 2103 N N . TYR A 1 263 ? -15.762 10.530 -10.836 1.00 55.03 263 TYR A N 1
ATOM 2104 C CA . TYR A 1 263 ? -15.399 10.990 -12.184 1.00 55.03 263 TYR A CA 1
ATOM 2105 C C . TYR A 1 263 ? -16.176 10.244 -13.282 1.00 55.03 263 TYR A C 1
ATOM 2107 O O . TYR A 1 263 ? -16.650 10.865 -14.238 1.00 55.03 263 TYR A O 1
ATOM 2115 N N . GLU A 1 264 ? -16.338 8.925 -13.161 1.00 53.50 264 GLU A N 1
ATOM 2116 C CA . GLU A 1 264 ? -17.100 8.120 -14.123 1.00 53.50 264 GLU A CA 1
ATOM 2117 C C . GLU A 1 264 ? -18.599 8.463 -14.080 1.00 53.50 264 GLU A C 1
ATOM 2119 O O . GLU A 1 264 ? -19.228 8.620 -15.125 1.00 53.50 264 GLU A O 1
ATOM 2124 N N . GLU A 1 265 ? -19.169 8.690 -12.891 1.00 52.12 265 GLU A N 1
ATOM 2125 C CA . GLU A 1 265 ? -20.568 9.101 -12.750 1.00 52.12 265 GLU A CA 1
ATOM 2126 C C . GLU A 1 265 ? -20.800 10.520 -13.289 1.00 52.12 265 GLU A C 1
ATOM 2128 O O . GLU A 1 265 ? -21.753 10.717 -14.037 1.00 52.12 265 GLU A O 1
ATOM 2133 N N . ALA A 1 266 ? -19.899 11.475 -13.026 1.00 52.44 266 ALA A N 1
ATOM 2134 C CA . ALA A 1 266 ? -19.973 12.840 -13.561 1.00 52.44 266 ALA A CA 1
ATOM 2135 C C . ALA A 1 266 ? -19.823 12.915 -15.093 1.00 52.44 266 ALA A C 1
ATOM 2137 O O . ALA A 1 266 ? -20.293 13.867 -15.718 1.00 52.44 266 ALA A O 1
ATOM 2138 N N . THR A 1 267 ? -19.169 11.924 -15.706 1.00 49.88 267 THR A N 1
ATOM 2139 C CA . THR A 1 267 ? -19.021 11.820 -17.168 1.00 49.88 267 THR A CA 1
ATOM 2140 C C . THR A 1 267 ? -20.090 10.934 -17.819 1.00 49.88 267 THR A C 1
ATOM 2142 O O . THR A 1 267 ? -20.271 10.989 -19.039 1.00 49.88 267 THR A O 1
ATOM 2145 N N . SER A 1 268 ? -20.850 10.169 -17.028 1.00 46.38 268 SER A N 1
ATOM 2146 C CA . SER A 1 268 ? -21.991 9.370 -17.480 1.00 46.38 268 SER A CA 1
ATOM 2147 C C . SER A 1 268 ? -23.315 10.146 -17.350 1.00 46.38 268 SER A C 1
ATOM 2149 O O . SER A 1 268 ? -23.611 10.752 -16.329 1.00 46.38 268 SER A O 1
ATOM 2151 N N . ASN A 1 269 ? -24.13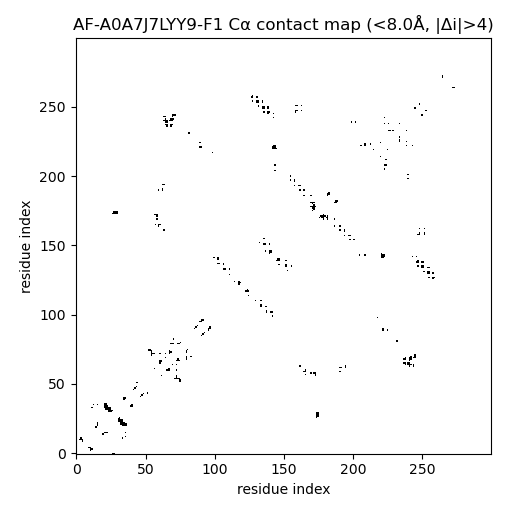1 10.144 -18.405 1.00 49.72 269 ASN A N 1
ATOM 2152 C CA . ASN A 1 269 ? -25.417 10.853 -18.466 1.00 49.72 269 ASN A CA 1
ATOM 2153 C C . ASN A 1 269 ? -26.442 10.316 -17.426 1.00 49.72 269 ASN A C 1
ATOM 2155 O O . ASN A 1 269 ? -26.357 9.147 -17.056 1.00 49.72 269 ASN A O 1
ATOM 2159 N N . GLU A 1 270 ? -27.451 11.122 -17.039 1.00 44.31 270 GLU A N 1
ATOM 2160 C CA . GLU A 1 270 ? -28.454 10.964 -15.938 1.00 44.31 270 GLU A CA 1
ATOM 2161 C C . GLU A 1 270 ? -29.125 9.572 -15.703 1.00 44.31 270 GLU A C 1
ATOM 2163 O O . GLU A 1 270 ? -29.865 9.369 -14.730 1.00 44.31 270 GLU A O 1
ATOM 2168 N N . GLU A 1 271 ? -28.920 8.586 -16.575 1.00 44.59 271 GLU A N 1
ATOM 2169 C CA . GLU A 1 271 ? -29.491 7.238 -16.484 1.00 44.59 271 GLU A CA 1
ATOM 2170 C C . GLU A 1 271 ? -28.813 6.334 -15.436 1.00 44.59 271 GLU A C 1
ATOM 2172 O O . GLU A 1 271 ? -29.483 5.473 -14.848 1.00 44.59 271 GLU A O 1
ATOM 2177 N N . SER A 1 272 ? -27.521 6.531 -15.156 1.00 47.62 272 SER A N 1
ATOM 2178 C CA . SER A 1 272 ? -26.745 5.791 -14.142 1.00 47.62 272 SER A CA 1
ATOM 2179 C C . SER A 1 272 ? -27.239 6.102 -12.721 1.00 47.62 272 SER A C 1
ATOM 2181 O O . SER A 1 272 ? -27.596 5.184 -11.971 1.00 47.62 272 SER A O 1
ATOM 2183 N N . THR A 1 273 ? -27.438 7.383 -12.401 1.00 47.66 273 THR A N 1
ATOM 2184 C CA . THR A 1 273 ? -27.976 7.846 -11.109 1.00 47.66 273 THR A CA 1
ATOM 2185 C C . THR A 1 273 ? -29.417 7.355 -10.859 1.00 47.66 273 THR A C 1
ATOM 2187 O O . THR A 1 273 ? -29.812 7.071 -9.721 1.00 47.66 273 THR A O 1
ATOM 2190 N N . ARG A 1 274 ? -30.227 7.156 -11.915 1.00 40.03 274 ARG A N 1
ATOM 2191 C CA . ARG A 1 274 ? -31.576 6.552 -11.806 1.00 40.03 274 ARG A CA 1
ATOM 2192 C C . ARG A 1 274 ? -31.553 5.050 -11.497 1.00 40.03 274 ARG A C 1
ATOM 2194 O O . ARG A 1 274 ? -32.475 4.565 -10.834 1.00 40.03 274 ARG A O 1
ATOM 2201 N N . ARG A 1 275 ? -30.536 4.300 -11.942 1.00 42.31 275 ARG A N 1
ATOM 2202 C CA . ARG A 1 275 ? -30.389 2.866 -11.615 1.00 42.31 275 ARG A CA 1
ATOM 2203 C C . ARG A 1 275 ? -29.925 2.648 -10.173 1.00 42.31 275 ARG A C 1
ATOM 2205 O O . ARG A 1 275 ? -30.474 1.763 -9.516 1.00 42.31 275 ARG A O 1
ATOM 2212 N N . GLY A 1 276 ? -29.035 3.496 -9.649 1.00 42.09 276 GLY A N 1
ATOM 2213 C CA . GLY A 1 276 ? -28.608 3.454 -8.241 1.00 42.09 276 GLY A CA 1
ATOM 2214 C C . GLY A 1 276 ? -29.775 3.612 -7.254 1.00 42.09 276 GLY A C 1
ATOM 2215 O O . GLY A 1 276 ? -29.959 2.785 -6.359 1.00 42.09 276 GLY A O 1
ATOM 2216 N N . LYS A 1 277 ? -30.664 4.589 -7.492 1.00 40.81 277 LYS A N 1
ATOM 2217 C CA . LYS A 1 277 ? -31.875 4.803 -6.670 1.00 40.81 277 LYS A CA 1
ATOM 2218 C C . LYS A 1 277 ? -32.873 3.636 -6.711 1.00 40.81 277 LYS A C 1
ATOM 2220 O O . LYS A 1 277 ? -33.553 3.387 -5.720 1.00 40.81 277 LYS A O 1
ATOM 2225 N N . LYS A 1 278 ? -32.960 2.891 -7.822 1.00 32.69 278 LYS A N 1
ATOM 2226 C CA . LYS A 1 278 ? -33.837 1.707 -7.924 1.00 32.69 278 LYS A CA 1
ATOM 2227 C C . LYS A 1 278 ? -33.303 0.494 -7.159 1.00 32.69 278 LYS A C 1
ATOM 2229 O O . LYS A 1 278 ? -34.111 -0.284 -6.662 1.00 32.69 278 LYS A O 1
ATOM 2234 N N . SER A 1 279 ? -31.983 0.341 -7.033 1.00 34.31 279 SER A N 1
ATOM 2235 C CA . SER A 1 279 ? -31.389 -0.782 -6.292 1.00 34.31 279 SER A CA 1
ATOM 2236 C C . SER A 1 279 ? -31.381 -0.565 -4.771 1.00 34.31 279 SER A C 1
ATOM 2238 O O . SER A 1 279 ? -31.447 -1.540 -4.029 1.00 34.31 279 SER A O 1
ATOM 2240 N N . GLY A 1 280 ? -31.356 0.690 -4.299 1.00 31.23 280 GLY A N 1
ATOM 2241 C CA . GLY A 1 280 ? -31.469 1.038 -2.870 1.00 31.23 280 GLY A CA 1
ATOM 2242 C C . GLY A 1 280 ? -32.906 1.156 -2.336 1.00 31.23 280 GLY A C 1
ATOM 2243 O O . GLY A 1 280 ? -33.108 1.250 -1.131 1.00 31.23 280 GLY A O 1
ATOM 2244 N N . GLY A 1 281 ? -33.918 1.142 -3.213 1.00 26.97 281 GLY A N 1
ATOM 2245 C CA . GLY A 1 281 ? -35.323 1.383 -2.854 1.00 26.97 281 GLY A CA 1
ATOM 2246 C C . GLY A 1 281 ? -36.065 0.215 -2.195 1.00 26.97 281 GLY A C 1
ATOM 2247 O O . GLY A 1 281 ? -37.203 0.394 -1.772 1.00 26.97 281 GLY A O 1
ATOM 2248 N N . ASN A 1 282 ? -35.457 -0.968 -2.079 1.00 33.31 282 ASN A N 1
ATOM 2249 C CA . ASN A 1 282 ? -36.088 -2.128 -1.449 1.00 33.31 282 ASN A CA 1
ATOM 2250 C C . ASN A 1 282 ? -35.267 -2.613 -0.252 1.00 33.31 282 ASN A C 1
ATOM 2252 O O . ASN A 1 282 ? -34.410 -3.480 -0.409 1.00 33.31 282 ASN A O 1
ATOM 2256 N N . LYS A 1 283 ? -35.601 -2.064 0.926 1.00 40.09 283 LYS A N 1
ATOM 2257 C CA . LYS A 1 283 ? -35.552 -2.649 2.288 1.00 40.09 283 LYS A CA 1
ATOM 2258 C C . LYS A 1 283 ?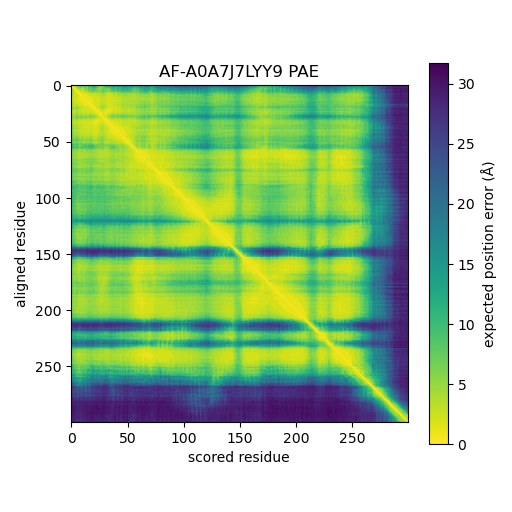 -35.031 -1.648 3.324 1.00 40.09 283 LYS A C 1
ATOM 2260 O O . LYS A 1 283 ? -33.898 -1.764 3.765 1.00 40.09 283 LYS A O 1
ATOM 2265 N N . VAL A 1 284 ? -35.907 -0.759 3.791 1.00 31.03 284 VAL A N 1
ATOM 2266 C CA . VAL A 1 284 ? -35.937 -0.333 5.203 1.00 31.03 284 VAL A CA 1
ATOM 2267 C C . VAL A 1 284 ? -37.404 -0.050 5.563 1.00 31.03 284 VAL A C 1
ATOM 2269 O O . VAL A 1 284 ? -37.973 0.903 5.029 1.00 31.03 284 VAL A O 1
ATOM 2272 N N . PRO A 1 285 ? -38.073 -0.854 6.411 1.00 28.02 285 PRO A N 1
ATOM 2273 C CA . PRO A 1 285 ? -39.338 -0.447 7.008 1.00 28.02 285 PRO A CA 1
ATOM 2274 C C . PRO A 1 285 ? -39.041 0.658 8.023 1.00 28.02 285 PRO A C 1
ATOM 2276 O O . PRO A 1 285 ? -38.326 0.451 8.997 1.00 28.02 285 PRO A O 1
ATOM 2279 N N . CYS A 1 286 ? -39.563 1.851 7.763 1.00 28.25 286 CYS A N 1
ATOM 2280 C CA . CYS A 1 286 ? -39.497 2.977 8.680 1.00 28.25 286 CYS A CA 1
ATOM 2281 C C . CYS A 1 286 ? -40.577 2.777 9.756 1.00 28.25 286 CYS A C 1
ATOM 2283 O O . CYS A 1 286 ? -41.747 3.098 9.532 1.00 28.25 286 CYS A O 1
ATOM 2285 N N . GLU A 1 287 ? -40.217 2.190 10.900 1.00 29.44 287 GLU A N 1
ATOM 2286 C CA . GLU A 1 287 ? -41.097 2.165 12.070 1.00 29.44 287 GLU A CA 1
ATOM 2287 C C . GLU A 1 287 ? -41.156 3.569 12.684 1.00 29.44 287 GLU A C 1
ATOM 2289 O O . GLU A 1 287 ? -40.211 4.061 13.298 1.00 29.44 287 GLU A O 1
ATOM 2294 N N . ARG A 1 288 ? -42.290 4.247 12.482 1.00 29.61 288 ARG A N 1
ATOM 2295 C CA . ARG A 1 288 ? -42.618 5.509 13.149 1.00 29.61 288 ARG A CA 1
ATOM 2296 C C . ARG A 1 288 ? -42.983 5.233 14.610 1.00 29.61 288 ARG A C 1
ATOM 2298 O O . ARG A 1 288 ? -44.146 5.001 14.925 1.00 29.61 288 ARG A O 1
ATOM 2305 N N . GLY A 1 289 ? -41.996 5.295 15.498 1.00 28.03 289 GLY A N 1
ATOM 2306 C CA . GLY A 1 289 ? -42.213 5.446 16.936 1.00 28.03 289 GLY A CA 1
ATOM 2307 C C . GLY A 1 289 ? -42.605 6.888 17.258 1.00 28.03 289 GLY A C 1
ATOM 2308 O O . GLY A 1 289 ? -41.754 7.772 17.306 1.00 28.03 289 GLY A O 1
ATOM 2309 N N . GLY A 1 290 ? -43.901 7.142 17.434 1.00 25.81 290 GLY A N 1
ATOM 2310 C CA . GLY A 1 290 ? -44.413 8.435 17.878 1.00 25.81 290 GLY A CA 1
ATOM 2311 C C . GLY A 1 290 ? -44.165 8.641 19.370 1.00 25.81 290 GLY A C 1
ATOM 2312 O O . GLY A 1 290 ? -44.859 8.053 20.194 1.00 25.81 290 GLY A O 1
ATOM 2313 N N . TYR A 1 291 ? -43.221 9.512 19.720 1.00 26.92 291 TYR A N 1
ATOM 2314 C CA . TYR A 1 291 ? -43.169 10.118 21.048 1.00 26.92 291 TYR A CA 1
ATOM 2315 C C . TYR A 1 291 ? -44.017 11.393 21.036 1.00 26.92 291 TYR A C 1
ATOM 2317 O O . TYR A 1 291 ? -43.619 12.423 20.499 1.00 26.92 291 TYR A O 1
ATOM 2325 N N . SER A 1 292 ? -45.217 11.295 21.609 1.00 26.95 292 SER A N 1
ATOM 2326 C CA . SER A 1 292 ? -46.069 12.439 21.928 1.00 26.95 292 SER A CA 1
ATOM 2327 C C . SER A 1 292 ? -45.607 13.044 23.251 1.00 26.95 292 SER A C 1
ATOM 2329 O O . SER A 1 292 ? -45.890 12.510 24.322 1.00 26.95 292 SER A O 1
ATOM 2331 N N . SER A 1 293 ? -44.921 14.175 23.176 1.00 27.94 293 SER A N 1
ATOM 2332 C CA . SER A 1 293 ? -44.742 15.107 24.282 1.00 27.94 293 SER A CA 1
ATOM 2333 C C . SER A 1 293 ? -46.017 15.936 24.459 1.00 27.94 293 SER A C 1
ATOM 2335 O O . SER A 1 293 ? -46.382 16.716 23.589 1.00 27.94 293 SER A O 1
ATOM 2337 N N . ASN A 1 294 ? -46.683 15.796 25.603 1.00 26.89 294 ASN A N 1
ATOM 2338 C CA . ASN A 1 294 ? -47.553 16.835 26.152 1.00 26.89 294 ASN A CA 1
ATOM 2339 C C . ASN A 1 294 ? -47.353 16.861 27.664 1.00 26.89 294 ASN A C 1
ATOM 2341 O O . ASN A 1 294 ? -47.528 15.851 28.344 1.00 26.89 294 ASN A O 1
ATOM 2345 N N . GLY A 1 295 ? -46.910 18.011 28.161 1.00 26.56 295 GLY A N 1
ATOM 2346 C CA . GLY A 1 295 ? -46.722 18.260 29.579 1.00 26.56 295 GLY A CA 1
ATOM 2347 C C . GLY A 1 295 ? -47.958 18.838 30.265 1.00 26.56 295 GLY A C 1
ATOM 2348 O O . GLY A 1 295 ? -48.987 19.090 29.643 1.00 26.56 295 GLY A O 1
ATOM 2349 N N . VAL A 1 296 ? -47.714 19.168 31.537 1.00 29.31 296 VAL A N 1
ATOM 2350 C CA . VAL A 1 296 ? -48.446 20.080 32.435 1.00 29.31 296 VAL A CA 1
ATOM 2351 C C . VAL A 1 296 ? -49.467 19.431 33.391 1.00 29.31 296 VAL A C 1
ATOM 2353 O O . VAL A 1 296 ? -50.596 19.131 33.031 1.00 29.31 296 VAL A O 1
ATOM 2356 N N . LEU A 1 297 ? -48.996 19.281 34.641 1.00 30.55 297 L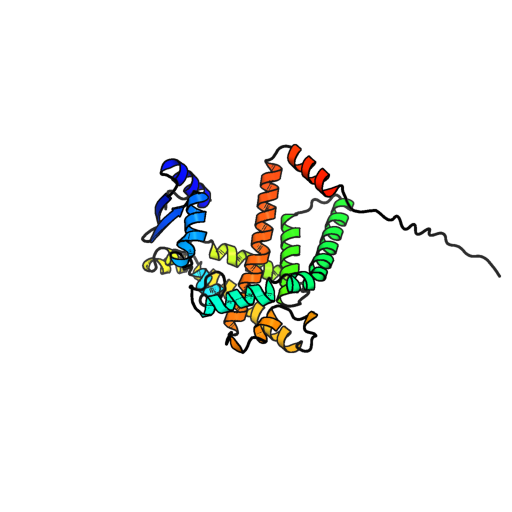EU A N 1
ATOM 2357 C CA . LEU A 1 297 ? -49.604 19.641 35.941 1.00 30.55 297 LEU A CA 1
ATOM 2358 C C . LEU A 1 297 ? -51.141 19.677 36.066 1.00 30.55 297 LEU A C 1
ATOM 2360 O O . LEU A 1 297 ? -51.781 20.488 35.401 1.00 30.55 297 LEU A O 1
ATOM 2364 N N . LYS A 1 298 ? -51.672 18.970 37.082 1.00 25.83 298 LYS A N 1
ATOM 2365 C CA . LYS A 1 298 ? -52.501 19.542 38.171 1.00 25.83 298 LYS A CA 1
ATOM 2366 C C . LYS A 1 298 ? -52.904 18.504 39.239 1.00 25.83 298 LYS A C 1
ATOM 2368 O O . LYS A 1 298 ? -53.370 17.427 38.896 1.00 25.83 298 LYS A O 1
ATOM 2373 N N . ASP A 1 299 ? -52.716 18.918 40.494 1.00 30.94 299 ASP A N 1
ATOM 2374 C CA . ASP A 1 299 ? -53.542 18.729 41.702 1.00 30.94 299 ASP A CA 1
ATOM 2375 C C . ASP A 1 299 ? -54.099 17.333 42.063 1.00 30.94 299 ASP A C 1
ATOM 2377 O O . ASP A 1 299 ? -55.052 16.856 41.450 1.00 30.94 299 ASP A O 1
ATOM 2381 N N . VAL A 1 300 ? -53.565 16.727 43.137 1.00 34.34 300 VAL A N 1
ATOM 2382 C CA . VAL A 1 300 ? -54.130 16.581 44.511 1.00 34.34 300 VAL A CA 1
ATOM 2383 C C . VAL A 1 300 ? -53.225 15.646 45.317 1.00 34.34 300 VAL A C 1
ATOM 2385 O O . VAL A 1 300 ? -52.846 14.580 44.784 1.00 34.34 300 VAL A O 1
#

Mean predicted aligned error: 11.04 Å

Sequence (300 aa):
MHQLGEFSHNSFLDLSRKYGKILLVHLAKSPWVIISSPDIAREIMKTHDNEFPNRPVLTAANVFFYGYTDVSFAPNSEYWRQVRKLFVQELLNVRRIRSFKYVSEEEMALVIENISCSCSSQTPVNLSEIVLTFTNNLVCRCSISAKSEEGNSRFGELSREVVTLMSTFSFQDFSPALGWIDSLTGLRKKVRSVYQEIDTYFEKVMEEHVSKSQQDDSKKDFLDLLHGQVEYNISRDNIKALLMDIFVGGTETAHGVVDGGTYEEATSNEESTRRGKKSGGNKVPCERGGYSSNGVLKDV